Protein AF-A0A0L0DPJ6-F1 (afdb_monomer_lite)

Structure (mmCIF, N/CA/C/O backbone):
data_AF-A0A0L0DPJ6-F1
#
_entry.id   AF-A0A0L0DPJ6-F1
#
loop_
_atom_site.group_PDB
_atom_site.id
_atom_site.type_symbol
_atom_site.label_atom_id
_atom_site.label_alt_id
_atom_site.label_comp_id
_atom_site.label_asym_id
_atom_site.label_entity_id
_atom_site.label_seq_id
_atom_site.pdbx_PDB_ins_code
_atom_site.Cartn_x
_atom_site.Cartn_y
_atom_site.Cartn_z
_atom_site.occupancy
_atom_site.B_iso_or_equiv
_atom_site.auth_seq_id
_atom_site.auth_comp_id
_atom_site.auth_asym_id
_atom_site.auth_atom_id
_atom_site.pdbx_PDB_model_num
ATOM 1 N N . MET A 1 1 ? 13.149 16.314 -30.090 1.00 48.56 1 MET A N 1
ATOM 2 C CA . MET A 1 1 ? 14.106 15.233 -30.399 1.00 48.56 1 MET A CA 1
ATOM 3 C C . MET A 1 1 ? 14.068 15.071 -31.892 1.00 48.56 1 MET A C 1
ATOM 5 O O . MET A 1 1 ? 13.061 14.638 -32.433 1.00 48.56 1 MET A O 1
ATOM 9 N N . ASP A 1 2 ? 15.088 15.618 -32.524 1.00 51.62 2 ASP A N 1
ATOM 10 C CA . ASP A 1 2 ? 14.928 16.369 -33.759 1.00 51.62 2 ASP A CA 1
ATOM 11 C C . ASP A 1 2 ? 14.832 15.440 -34.964 1.00 51.62 2 ASP A C 1
ATOM 13 O O . ASP A 1 2 ? 15.748 14.657 -35.227 1.00 51.62 2 ASP A O 1
ATOM 17 N N . GLU A 1 3 ? 13.732 15.536 -35.715 1.00 65.88 3 GLU A N 1
ATOM 18 C CA . GLU A 1 3 ? 13.602 14.871 -37.016 1.00 65.88 3 GLU A CA 1
ATOM 19 C C . GLU A 1 3 ? 14.792 15.187 -37.921 1.00 65.88 3 GLU A C 1
ATOM 21 O O . GLU A 1 3 ? 15.209 14.326 -38.688 1.00 65.88 3 GLU A O 1
ATOM 26 N N . ASP A 1 4 ? 15.380 16.375 -37.777 1.00 64.56 4 ASP A N 1
ATOM 27 C CA . ASP A 1 4 ? 16.572 16.812 -38.499 1.00 64.56 4 ASP A CA 1
ATOM 28 C C . ASP A 1 4 ? 17.824 16.016 -38.107 1.00 64.56 4 ASP A C 1
ATOM 30 O O . ASP A 1 4 ? 18.663 15.722 -38.954 1.00 64.56 4 ASP A O 1
ATOM 34 N N . VAL A 1 5 ? 17.945 15.583 -36.848 1.00 68.06 5 VAL A N 1
ATOM 35 C CA . VAL A 1 5 ? 19.048 14.717 -36.391 1.00 68.06 5 VAL A CA 1
ATOM 36 C C . VAL A 1 5 ? 18.864 13.292 -36.909 1.00 68.06 5 VAL A C 1
ATOM 38 O O . VAL A 1 5 ? 19.844 12.621 -37.243 1.00 68.06 5 VAL A O 1
ATOM 41 N N . VAL A 1 6 ? 17.617 12.824 -37.005 1.00 64.69 6 VAL A N 1
ATOM 42 C CA . VAL A 1 6 ? 17.293 11.523 -37.606 1.00 64.69 6 VAL A CA 1
ATOM 43 C C . VAL A 1 6 ? 17.520 11.560 -39.121 1.00 64.69 6 VAL A C 1
ATOM 45 O O . VAL A 1 6 ? 18.176 10.661 -39.645 1.00 64.69 6 VAL A O 1
ATOM 48 N N . ARG A 1 7 ? 17.089 12.627 -39.809 1.00 61.12 7 ARG A N 1
ATOM 49 C CA . ARG A 1 7 ? 17.344 12.871 -41.240 1.00 61.12 7 ARG A CA 1
ATOM 50 C C . ARG A 1 7 ? 18.834 12.964 -41.539 1.00 61.12 7 ARG A C 1
ATOM 52 O O . ARG A 1 7 ? 19.315 12.215 -42.376 1.00 61.12 7 ARG A O 1
ATOM 59 N N . ALA A 1 8 ? 19.592 13.754 -40.783 1.00 59.69 8 ALA A N 1
ATOM 60 C CA . ALA A 1 8 ? 21.040 13.875 -40.963 1.00 59.69 8 ALA A CA 1
ATOM 61 C C . ALA A 1 8 ? 21.794 12.550 -40.720 1.00 59.69 8 ALA A C 1
ATOM 63 O O . ALA A 1 8 ? 22.837 12.300 -41.327 1.00 59.69 8 ALA A O 1
ATOM 64 N N . ARG A 1 9 ? 21.282 11.673 -39.841 1.00 62.41 9 ARG A N 1
ATOM 65 C CA . ARG A 1 9 ? 21.825 10.315 -39.650 1.00 62.41 9 ARG A CA 1
ATOM 66 C C . ARG A 1 9 ? 21.468 9.371 -40.796 1.00 62.41 9 ARG A C 1
ATOM 68 O O . ARG A 1 9 ? 22.298 8.535 -41.141 1.00 62.41 9 ARG A O 1
ATOM 75 N N . LEU A 1 10 ? 20.279 9.511 -41.376 1.00 58.28 10 LEU A N 1
ATOM 76 C CA . LEU A 1 10 ? 19.831 8.738 -42.535 1.00 58.28 10 LEU A CA 1
ATOM 77 C C . LEU A 1 10 ? 20.594 9.152 -43.809 1.00 58.28 10 LEU A C 1
ATOM 79 O O . LEU A 1 10 ? 21.094 8.301 -44.539 1.00 58.28 10 LEU A O 1
ATOM 83 N N . GLU A 1 11 ? 20.799 10.455 -44.005 1.00 54.22 11 GLU A N 1
ATOM 84 C CA . GLU A 1 11 ? 21.556 11.049 -45.119 1.00 54.22 11 GLU A CA 1
ATOM 85 C C . GLU A 1 11 ? 23.055 10.701 -45.094 1.00 54.22 11 GLU A C 1
ATOM 87 O O . GLU A 1 11 ? 23.726 10.732 -46.128 1.00 54.22 11 GLU A O 1
ATOM 92 N N . LEU A 1 12 ? 23.603 10.305 -43.938 1.00 54.78 12 LEU A N 1
ATOM 93 C CA . LEU A 1 12 ? 24.969 9.779 -43.854 1.00 54.78 12 LEU A CA 1
ATOM 94 C C . LEU A 1 12 ? 25.147 8.469 -44.647 1.00 54.78 12 LEU A C 1
ATOM 96 O O . LEU A 1 12 ? 26.272 8.161 -45.038 1.00 54.78 12 LEU A O 1
ATOM 100 N N . GLY A 1 13 ? 24.065 7.715 -44.880 1.00 54.16 13 GLY A N 1
ATOM 101 C CA . GLY A 1 13 ? 24.070 6.462 -45.639 1.00 54.16 13 GLY A CA 1
ATOM 102 C C . GLY A 1 13 ? 24.007 6.631 -47.162 1.00 54.16 13 GLY A C 1
ATOM 103 O O . GLY A 1 13 ? 24.385 5.712 -47.882 1.00 54.16 13 GLY A O 1
ATOM 104 N N . GLU A 1 14 ? 23.591 7.799 -47.661 1.00 55.22 14 GLU A N 1
ATOM 105 C CA . GLU A 1 14 ? 23.283 8.037 -49.083 1.00 55.22 14 GLU A CA 1
ATOM 106 C C . GLU A 1 14 ? 24.168 9.109 -49.733 1.00 55.22 14 GLU A C 1
ATOM 108 O O . GLU A 1 14 ? 23.773 9.779 -50.691 1.00 55.22 14 GLU A O 1
ATOM 113 N N . LYS A 1 15 ? 25.405 9.311 -49.267 1.00 63.25 15 LYS A N 1
ATOM 114 C CA . LYS A 1 15 ? 26.303 10.178 -50.040 1.00 63.25 15 LYS A CA 1
ATOM 115 C C . LYS A 1 15 ? 26.531 9.557 -51.429 1.00 63.25 15 LYS A C 1
ATOM 117 O O . LYS A 1 15 ? 26.823 8.363 -51.515 1.00 63.25 15 LYS A O 1
ATOM 122 N N . PRO A 1 16 ? 26.534 10.350 -52.519 1.00 64.06 16 PRO A N 1
ATOM 123 C CA . PRO A 1 16 ? 26.812 9.885 -53.884 1.00 64.06 16 PRO A CA 1
ATOM 124 C C . PRO A 1 16 ? 28.291 9.493 -54.099 1.00 64.06 16 PRO A C 1
ATOM 126 O O . PRO A 1 16 ? 28.842 9.661 -55.186 1.00 64.06 16 PRO A O 1
ATOM 129 N N . GLN A 1 17 ? 28.971 8.987 -53.066 1.00 71.62 17 GLN A N 1
ATOM 130 C CA . GLN A 1 17 ? 30.369 8.568 -53.097 1.00 71.62 17 GLN A CA 1
ATOM 131 C C . GLN A 1 17 ? 30.577 7.412 -54.069 1.00 71.62 17 GLN A C 1
ATOM 133 O O . GLN A 1 17 ? 31.474 7.495 -54.901 1.00 71.62 17 GLN A O 1
ATOM 138 N N . LEU A 1 18 ? 29.704 6.399 -54.052 1.00 79.38 18 LEU A N 1
ATOM 139 C CA . LEU A 1 18 ? 29.789 5.277 -54.990 1.00 79.38 18 LEU A CA 1
ATOM 140 C C . LEU A 1 18 ? 29.619 5.751 -56.439 1.00 79.38 18 LEU A C 1
ATOM 142 O O . LEU A 1 18 ? 30.422 5.417 -57.307 1.00 79.38 18 LEU A O 1
ATOM 146 N N . THR A 1 19 ? 28.634 6.614 -56.691 1.00 83.75 19 THR A N 1
ATOM 147 C CA . THR A 1 19 ? 28.406 7.218 -58.009 1.00 83.75 19 THR A CA 1
ATOM 148 C C . THR A 1 19 ? 29.619 8.028 -58.476 1.00 83.75 19 THR A C 1
ATOM 150 O O . THR A 1 19 ? 29.982 7.983 -59.651 1.00 83.75 19 THR A O 1
ATOM 153 N N . ASN A 1 20 ? 30.286 8.744 -57.569 1.00 83.50 20 ASN A N 1
ATOM 154 C CA . ASN A 1 20 ? 31.479 9.531 -57.882 1.00 83.50 20 ASN A CA 1
ATOM 155 C C . ASN A 1 20 ? 32.736 8.672 -58.087 1.00 83.50 20 ASN A C 1
ATOM 157 O O . ASN A 1 20 ? 33.575 9.039 -58.908 1.00 83.50 20 ASN A O 1
ATOM 161 N N . ILE A 1 21 ? 32.865 7.544 -57.383 1.00 87.31 21 ILE A N 1
ATOM 162 C CA . ILE A 1 21 ? 33.922 6.541 -57.595 1.00 87.31 21 ILE A CA 1
ATOM 163 C C . ILE A 1 21 ? 33.752 5.909 -58.977 1.00 87.31 21 ILE A C 1
ATOM 165 O O . ILE A 1 21 ? 34.698 5.866 -59.757 1.00 87.31 21 ILE A O 1
ATOM 169 N N . VAL A 1 22 ? 32.528 5.502 -59.328 1.00 88.12 22 VAL A N 1
ATOM 170 C CA . VAL A 1 22 ? 32.214 4.919 -60.641 1.00 88.12 22 VAL A CA 1
ATOM 171 C C . VAL A 1 22 ? 32.492 5.918 -61.769 1.00 88.12 22 VAL A C 1
ATOM 173 O O . VAL A 1 22 ? 33.148 5.575 -62.750 1.00 88.12 22 VAL A O 1
ATOM 176 N N . LYS A 1 23 ? 32.075 7.184 -61.623 1.00 88.44 23 LYS A N 1
ATOM 177 C CA . LYS A 1 23 ? 32.393 8.248 -62.594 1.00 88.44 23 LYS A CA 1
ATOM 178 C C . LYS A 1 23 ? 33.903 8.453 -62.759 1.00 88.44 23 LYS A C 1
ATOM 180 O O . LYS A 1 23 ? 34.369 8.607 -63.884 1.00 88.44 23 LYS A O 1
ATOM 185 N N . ARG A 1 24 ? 34.669 8.431 -61.663 1.00 87.25 24 ARG A N 1
ATOM 186 C CA . ARG A 1 24 ? 36.133 8.584 -61.696 1.00 87.25 24 ARG A CA 1
ATOM 187 C C . ARG A 1 24 ? 36.848 7.370 -62.274 1.00 87.25 24 ARG A C 1
ATOM 189 O O . ARG A 1 24 ? 37.814 7.547 -63.006 1.00 87.25 24 ARG A O 1
ATOM 196 N N . TYR A 1 25 ? 36.323 6.167 -62.059 1.00 90.19 25 TYR A N 1
ATOM 197 C CA . TYR A 1 25 ? 36.794 4.959 -62.733 1.00 90.19 25 TYR A CA 1
ATOM 198 C C . TYR A 1 25 ? 36.629 5.056 -64.255 1.00 90.19 25 TYR A C 1
ATOM 200 O O . TYR A 1 25 ? 37.574 4.797 -64.997 1.00 90.19 25 TYR A O 1
ATOM 208 N N . PHE A 1 26 ? 35.462 5.498 -64.737 1.00 89.44 26 PHE A N 1
ATOM 209 C CA . PHE A 1 26 ? 35.254 5.710 -66.173 1.00 89.44 26 PHE A CA 1
ATOM 210 C C . PHE A 1 26 ? 36.141 6.821 -66.747 1.00 89.44 26 PHE A C 1
ATOM 212 O O . PHE A 1 26 ? 36.574 6.721 -67.893 1.00 89.44 26 PHE A O 1
ATOM 219 N N . LEU A 1 27 ? 36.436 7.858 -65.960 1.00 88.38 27 LEU A N 1
ATOM 220 C CA . LEU A 1 27 ? 37.347 8.932 -66.350 1.00 88.38 27 LEU A CA 1
ATOM 221 C C . LEU A 1 27 ? 38.800 8.434 -66.470 1.00 88.38 27 LEU A C 1
ATOM 223 O O . LEU A 1 27 ? 39.444 8.721 -67.474 1.00 88.38 27 LEU A O 1
ATOM 227 N N . LEU A 1 28 ? 39.267 7.606 -65.529 1.00 88.69 28 LEU A N 1
ATOM 228 C CA . LEU A 1 28 ? 40.562 6.919 -65.609 1.00 88.69 28 LEU A CA 1
ATOM 229 C C . LEU A 1 28 ? 40.633 5.964 -66.814 1.00 88.69 28 LEU A C 1
ATOM 231 O O . LEU A 1 28 ? 41.615 5.928 -67.548 1.00 88.69 28 LEU A O 1
ATOM 235 N N . ALA A 1 29 ? 39.564 5.204 -67.068 1.00 87.94 29 ALA A N 1
ATOM 236 C CA . ALA A 1 29 ? 39.489 4.321 -68.231 1.00 87.94 29 ALA A CA 1
ATOM 237 C C . ALA A 1 29 ? 39.501 5.093 -69.564 1.00 87.94 29 ALA A C 1
ATOM 239 O O . ALA A 1 29 ? 39.886 4.534 -70.592 1.00 87.94 29 ALA A O 1
ATOM 240 N N . LYS A 1 30 ? 39.062 6.359 -69.559 1.00 87.88 30 LYS A N 1
ATOM 241 C CA . LYS A 1 30 ? 39.102 7.256 -70.716 1.00 87.88 30 LYS A CA 1
ATOM 242 C C . LYS A 1 30 ? 40.487 7.881 -70.902 1.00 87.88 30 LYS A C 1
ATOM 244 O O . LYS A 1 30 ? 40.946 7.910 -72.039 1.00 87.88 30 LYS A O 1
ATOM 249 N N . SER A 1 31 ? 41.155 8.324 -69.833 1.00 82.69 31 SER A N 1
ATOM 250 C CA . SER A 1 31 ? 42.523 8.866 -69.908 1.00 82.69 31 SER A CA 1
ATOM 251 C C . SER A 1 31 ? 43.541 7.809 -70.351 1.00 82.69 31 SER A C 1
ATOM 253 O O . SER A 1 31 ? 44.434 8.118 -71.130 1.00 82.69 31 SER A O 1
ATOM 255 N N . LEU A 1 32 ? 43.343 6.534 -69.986 1.00 84.19 32 LEU A N 1
ATOM 256 C CA . LEU A 1 32 ? 44.162 5.416 -70.484 1.00 84.19 32 LEU A CA 1
ATOM 257 C C . LEU A 1 32 ? 44.004 5.123 -71.986 1.00 84.19 32 LEU A C 1
ATOM 259 O O . LEU A 1 32 ? 44.869 4.485 -72.578 1.00 84.19 32 LEU A O 1
ATOM 263 N N . LYS A 1 33 ?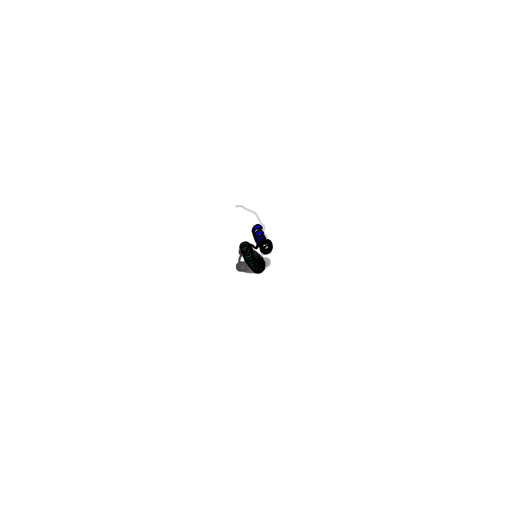 42.869 5.505 -72.582 1.00 85.25 33 LYS A N 1
ATOM 264 C CA . LYS A 1 33 ? 42.535 5.241 -73.993 1.00 85.25 33 LYS A CA 1
ATOM 265 C C . LYS A 1 33 ? 42.797 6.445 -74.903 1.00 85.25 33 LYS A C 1
ATOM 267 O O . LYS A 1 33 ? 42.492 6.368 -76.090 1.00 85.25 33 LYS A O 1
ATOM 272 N N . ALA A 1 34 ? 43.281 7.560 -74.359 1.00 82.62 34 ALA A N 1
ATOM 273 C CA . ALA A 1 34 ? 43.596 8.757 -75.127 1.00 82.62 34 ALA A CA 1
ATOM 274 C C . ALA A 1 34 ? 44.951 8.605 -75.843 1.00 82.62 34 ALA A C 1
ATOM 276 O O . ALA A 1 34 ? 45.911 8.128 -75.248 1.00 82.62 34 ALA A O 1
ATOM 277 N N . GLU A 1 35 ? 45.040 9.030 -77.106 1.00 74.25 35 GLU A N 1
ATOM 278 C CA . GLU A 1 35 ? 46.302 9.141 -77.849 1.00 74.25 35 GLU A CA 1
ATOM 279 C C . GLU A 1 35 ? 46.587 10.627 -78.160 1.00 74.25 35 GLU A C 1
ATOM 281 O O . GLU A 1 35 ? 45.744 11.267 -78.796 1.00 74.25 35 GLU A O 1
ATOM 286 N N . PRO A 1 36 ? 47.744 11.196 -77.757 1.00 70.81 36 PRO A N 1
ATOM 287 C CA . PRO A 1 36 ? 48.789 10.597 -76.923 1.00 70.81 36 PRO A CA 1
ATOM 288 C C . PRO A 1 36 ? 48.361 10.476 -75.452 1.00 70.81 36 PRO A C 1
ATOM 290 O O . PRO A 1 36 ? 47.602 11.297 -74.942 1.00 70.81 36 PRO A O 1
ATOM 293 N N . VAL A 1 37 ? 48.878 9.453 -74.770 1.00 78.44 37 VAL A N 1
ATOM 294 C CA . VAL A 1 37 ? 48.615 9.223 -73.345 1.00 78.44 37 VAL A CA 1
ATOM 295 C C . VAL A 1 37 ? 49.369 10.267 -72.522 1.00 78.44 37 VAL A C 1
ATOM 297 O O . VAL A 1 37 ? 50.601 10.291 -72.534 1.00 78.44 37 VAL A O 1
ATOM 300 N N . ASP A 1 38 ? 48.640 11.104 -71.786 1.00 84.50 38 ASP A N 1
ATOM 301 C CA . ASP A 1 38 ? 49.218 11.992 -70.776 1.00 84.50 38 ASP A CA 1
ATOM 302 C C . ASP A 1 38 ? 49.426 11.213 -69.466 1.00 84.50 38 ASP A C 1
ATOM 304 O O . ASP A 1 38 ? 48.477 10.897 -68.740 1.00 84.50 38 ASP A O 1
ATOM 308 N N . ALA A 1 39 ? 50.682 10.861 -69.182 1.00 82.88 39 ALA A N 1
ATOM 309 C CA . ALA A 1 39 ? 51.054 10.092 -67.998 1.00 82.88 39 ALA A CA 1
ATOM 310 C C . ALA A 1 39 ? 50.692 10.818 -66.688 1.00 82.88 39 ALA A C 1
ATOM 312 O O . ALA A 1 39 ? 50.244 10.171 -65.737 1.00 82.88 39 ALA A O 1
ATOM 313 N N . ASP A 1 40 ? 50.797 12.150 -66.661 1.00 84.69 40 ASP A N 1
ATOM 314 C CA . ASP A 1 40 ? 50.500 12.955 -65.474 1.00 84.69 40 ASP A CA 1
ATOM 315 C C . ASP A 1 40 ? 48.989 12.982 -65.190 1.00 84.69 40 ASP A C 1
ATOM 317 O O . ASP A 1 40 ? 48.556 12.964 -64.034 1.00 84.69 40 ASP A O 1
ATOM 321 N N . GLU A 1 41 ? 48.152 13.006 -66.234 1.00 84.06 41 GLU A N 1
ATOM 322 C CA . GLU A 1 41 ? 46.692 12.952 -66.093 1.00 84.06 41 GLU A CA 1
ATOM 323 C C . GLU A 1 41 ? 46.222 11.569 -65.611 1.00 84.06 41 GLU A C 1
ATOM 325 O O . GLU A 1 41 ? 45.346 11.464 -64.741 1.00 84.06 41 GLU A O 1
ATOM 330 N N . VAL A 1 42 ? 46.837 10.496 -66.112 1.00 86.38 42 VAL A N 1
ATOM 331 C CA . VAL A 1 42 ? 46.564 9.124 -65.658 1.00 86.38 42 VAL A CA 1
ATOM 332 C C . VAL A 1 42 ? 46.937 8.950 -64.181 1.00 86.38 42 VAL A C 1
ATOM 334 O O . VAL A 1 42 ? 46.125 8.442 -63.405 1.00 86.38 42 VAL A O 1
ATOM 337 N N . GLU A 1 43 ? 48.105 9.428 -63.749 1.00 89.44 43 GLU A N 1
ATOM 338 C CA . GLU A 1 43 ? 48.535 9.321 -62.349 1.00 89.44 43 GLU A CA 1
ATOM 339 C C . GLU A 1 43 ? 47.640 10.135 -61.400 1.00 89.44 43 GLU A C 1
ATOM 341 O O . GLU A 1 43 ? 47.236 9.647 -60.337 1.00 89.44 43 GLU A O 1
ATOM 346 N N . ARG A 1 44 ? 47.245 11.353 -61.796 1.00 88.75 44 ARG A N 1
ATOM 347 C CA . ARG A 1 44 ? 46.325 12.198 -61.013 1.00 88.75 44 ARG A CA 1
ATOM 348 C C . ARG A 1 44 ? 44.949 11.557 -60.856 1.00 88.75 44 ARG A C 1
ATOM 350 O O . ARG A 1 44 ? 44.383 11.570 -59.762 1.00 88.75 44 ARG A O 1
ATOM 357 N N . THR A 1 45 ? 44.406 10.995 -61.934 1.00 86.19 45 THR A N 1
ATOM 358 C CA . THR A 1 45 ? 43.075 10.368 -61.929 1.00 86.19 45 THR A CA 1
ATOM 359 C C . THR A 1 45 ? 43.069 9.036 -61.175 1.00 86.19 45 THR A C 1
ATOM 361 O O . THR A 1 45 ? 42.117 8.766 -60.439 1.00 86.19 45 THR A O 1
ATOM 364 N N . ALA A 1 46 ? 44.153 8.257 -61.251 1.00 88.81 46 ALA A N 1
ATOM 365 C CA . ALA A 1 46 ? 44.346 7.045 -60.455 1.00 88.81 46 ALA A CA 1
ATOM 366 C C . ALA A 1 46 ? 44.492 7.353 -58.955 1.00 88.81 46 ALA A C 1
ATOM 368 O O . ALA A 1 46 ? 43.812 6.743 -58.129 1.00 88.81 46 ALA A O 1
ATOM 369 N N . SER A 1 47 ? 45.308 8.349 -58.599 1.00 90.56 47 SER A N 1
ATOM 370 C CA . SER A 1 47 ? 45.502 8.777 -57.206 1.00 90.56 47 SER A CA 1
ATOM 371 C C . SER A 1 47 ? 44.212 9.320 -56.586 1.00 90.56 47 SER A C 1
ATOM 373 O O . SER A 1 47 ? 43.897 9.033 -55.430 1.00 90.56 47 SER A O 1
ATOM 375 N N . ALA A 1 48 ? 43.421 10.070 -57.361 1.00 88.88 48 ALA A N 1
ATOM 376 C CA . ALA A 1 48 ? 42.112 10.546 -56.927 1.00 88.88 48 ALA A CA 1
ATOM 377 C C . ALA A 1 48 ? 41.135 9.384 -56.678 1.00 88.88 48 ALA A C 1
ATOM 379 O O . ALA A 1 48 ? 40.481 9.362 -55.637 1.00 88.88 48 ALA A O 1
ATOM 380 N N . LEU A 1 49 ? 41.079 8.400 -57.586 1.00 90.25 49 LEU A N 1
ATOM 381 C CA . LEU A 1 49 ? 40.228 7.217 -57.441 1.00 90.25 49 LEU A CA 1
ATOM 382 C C . LEU A 1 49 ? 40.589 6.394 -56.194 1.00 90.25 49 LEU A C 1
ATOM 384 O O . LEU A 1 49 ? 39.693 5.986 -55.456 1.00 90.25 49 LEU A O 1
ATOM 388 N N . LEU A 1 50 ? 41.884 6.175 -55.941 1.00 92.19 50 LEU A N 1
ATOM 389 C CA . LEU A 1 50 ? 42.361 5.478 -54.741 1.00 92.19 50 LEU A CA 1
ATOM 390 C C . LEU A 1 50 ? 41.938 6.208 -53.465 1.00 92.19 50 LEU A C 1
ATOM 392 O O . LEU A 1 50 ? 41.373 5.591 -52.563 1.00 92.19 50 LEU A O 1
ATOM 396 N N . ARG A 1 51 ? 42.113 7.532 -53.424 1.00 90.56 51 ARG A N 1
ATOM 397 C CA . ARG A 1 51 ? 41.685 8.353 -52.288 1.00 90.56 51 ARG A CA 1
ATOM 398 C C . ARG A 1 51 ? 40.182 8.241 -52.031 1.00 90.56 51 ARG A C 1
ATOM 400 O O . ARG A 1 51 ? 39.766 8.137 -50.880 1.00 90.56 51 ARG A O 1
ATOM 407 N N . ASP A 1 52 ? 39.354 8.250 -53.074 1.00 88.25 52 ASP A N 1
ATOM 408 C CA . ASP A 1 52 ? 37.907 8.101 -52.892 1.00 88.25 52 ASP A CA 1
ATOM 409 C C . ASP A 1 52 ? 37.535 6.706 -52.368 1.00 88.25 52 ASP A C 1
ATOM 411 O O . ASP A 1 52 ? 36.685 6.598 -51.483 1.00 88.25 52 ASP A O 1
ATOM 415 N N . LEU A 1 53 ? 38.192 5.649 -52.859 1.00 89.25 53 LEU A N 1
ATOM 416 C CA . LEU A 1 53 ? 37.997 4.279 -52.368 1.00 89.25 53 LEU A CA 1
ATOM 417 C C . LEU A 1 53 ? 38.392 4.133 -50.893 1.00 89.25 53 LEU A C 1
ATOM 419 O O . LEU A 1 53 ? 37.651 3.517 -50.126 1.00 89.25 53 LEU A O 1
ATOM 423 N N . GLU A 1 54 ? 39.507 4.733 -50.475 1.00 90.62 54 GLU A N 1
ATOM 424 C CA . GLU A 1 54 ? 39.934 4.759 -49.071 1.00 90.62 54 GLU A CA 1
ATOM 425 C C . GLU A 1 54 ? 38.921 5.490 -48.181 1.00 90.62 54 GLU A C 1
ATOM 427 O O . GLU A 1 54 ? 38.534 4.978 -47.127 1.00 90.62 54 GLU A O 1
ATOM 432 N N . THR A 1 55 ? 38.427 6.657 -48.617 1.00 87.75 55 THR A N 1
ATOM 433 C CA . THR A 1 55 ? 37.404 7.396 -47.858 1.00 87.75 55 THR A CA 1
ATOM 434 C C . THR A 1 55 ? 36.096 6.618 -47.740 1.00 87.75 55 THR A C 1
ATOM 436 O O . THR A 1 55 ? 35.500 6.584 -46.665 1.00 87.75 55 THR A O 1
ATOM 439 N N . TYR A 1 56 ? 35.685 5.922 -48.802 1.00 88.12 56 TYR A N 1
ATOM 440 C CA . TYR A 1 56 ? 34.487 5.089 -48.791 1.00 88.12 56 TYR A CA 1
ATOM 441 C C . TYR A 1 56 ? 34.637 3.864 -47.880 1.00 88.12 56 TYR A C 1
ATOM 443 O O . TYR A 1 56 ? 33.713 3.519 -47.142 1.00 88.12 56 TYR A O 1
ATOM 451 N N . ALA A 1 57 ? 35.809 3.221 -47.875 1.00 89.31 57 ALA A N 1
ATOM 452 C CA . ALA A 1 57 ? 36.098 2.119 -46.961 1.00 89.31 57 ALA A CA 1
ATOM 453 C C . ALA A 1 57 ? 36.034 2.568 -45.489 1.00 89.31 57 ALA A C 1
ATOM 455 O O . ALA A 1 57 ? 35.468 1.860 -44.649 1.00 89.31 57 ALA A O 1
ATOM 456 N N . LEU A 1 58 ? 36.552 3.763 -45.181 1.00 89.25 58 LEU A N 1
ATOM 457 C CA . LEU A 1 58 ? 36.465 4.364 -43.849 1.00 89.25 58 LEU A CA 1
ATOM 458 C C . LEU A 1 58 ? 35.012 4.663 -43.457 1.00 89.25 58 LEU A C 1
ATOM 460 O O . LEU A 1 58 ? 34.590 4.298 -42.356 1.00 89.25 58 LEU A O 1
ATOM 464 N N . ASP A 1 59 ? 34.235 5.274 -44.353 1.00 86.19 59 ASP A N 1
ATOM 465 C CA . ASP A 1 59 ? 32.825 5.595 -44.111 1.00 86.19 59 ASP A CA 1
ATOM 466 C C . ASP A 1 59 ? 31.983 4.324 -43.888 1.00 86.19 59 ASP A C 1
ATOM 468 O O . ASP A 1 59 ? 31.168 4.270 -42.961 1.00 86.19 59 ASP A O 1
ATOM 472 N N . MET A 1 60 ? 32.249 3.247 -44.635 1.00 86.94 60 MET A N 1
ATOM 473 C CA . MET A 1 60 ? 31.630 1.935 -44.406 1.00 86.94 60 MET A CA 1
ATOM 474 C C . MET A 1 60 ? 32.014 1.324 -43.054 1.00 86.94 60 MET A C 1
ATOM 476 O O . MET A 1 60 ? 31.154 0.791 -42.344 1.00 86.94 60 MET A O 1
ATOM 480 N N . GLY A 1 61 ? 33.286 1.427 -42.657 1.00 90.81 61 GLY A N 1
ATOM 481 C CA . GLY A 1 61 ? 33.745 1.000 -41.334 1.00 90.81 61 GLY A CA 1
ATOM 482 C C . GLY A 1 61 ? 33.039 1.758 -40.207 1.00 90.81 61 GLY A C 1
ATOM 483 O O . GLY A 1 61 ? 32.563 1.152 -39.242 1.00 90.81 61 GLY A O 1
ATOM 484 N N . ARG A 1 62 ? 32.890 3.078 -40.364 1.00 90.19 62 ARG A N 1
ATOM 485 C CA . ARG A 1 62 ? 32.158 3.939 -39.428 1.00 90.19 62 ARG A CA 1
ATOM 486 C C . ARG A 1 62 ? 30.682 3.555 -39.339 1.00 90.19 62 ARG A C 1
ATOM 488 O O . ARG A 1 62 ? 30.168 3.436 -38.228 1.00 90.19 62 ARG A O 1
ATOM 495 N N . SER A 1 63 ? 30.016 3.338 -40.473 1.00 87.00 63 SER A N 1
ATOM 496 C CA . SER A 1 63 ? 28.608 2.922 -40.513 1.00 87.00 63 SER A CA 1
ATOM 497 C C . SER A 1 63 ? 28.395 1.595 -39.779 1.00 87.00 63 SER A C 1
ATOM 499 O O . SER A 1 63 ? 27.546 1.502 -38.892 1.00 87.00 63 SER A O 1
ATOM 501 N N . ARG A 1 64 ? 29.243 0.590 -40.037 1.00 90.44 64 ARG A N 1
ATOM 502 C CA . ARG A 1 64 ? 29.181 -0.704 -39.338 1.00 90.44 64 ARG A CA 1
ATOM 503 C C . ARG A 1 64 ? 29.349 -0.555 -37.824 1.00 90.44 64 ARG A C 1
ATOM 505 O O . ARG A 1 64 ? 28.594 -1.159 -37.064 1.00 90.44 64 ARG A O 1
ATOM 512 N N . ALA A 1 65 ? 30.308 0.258 -37.379 1.00 90.94 65 ALA A N 1
ATOM 513 C CA . ALA A 1 65 ? 30.519 0.517 -35.956 1.00 90.94 65 ALA A CA 1
ATOM 514 C C . ALA A 1 65 ? 29.318 1.233 -35.312 1.00 90.94 65 ALA A C 1
ATOM 516 O O . ALA A 1 65 ? 28.920 0.888 -34.199 1.00 90.94 65 ALA A O 1
ATOM 517 N N . LEU A 1 66 ? 28.712 2.199 -36.010 1.00 90.94 66 LEU A N 1
ATOM 518 C CA . LEU A 1 66 ? 27.498 2.879 -35.553 1.00 90.94 66 LEU A CA 1
ATOM 519 C C . LEU A 1 66 ? 26.317 1.912 -35.438 1.00 90.94 66 LEU A C 1
ATOM 521 O O . LEU A 1 66 ? 25.645 1.920 -34.410 1.00 90.94 66 LEU A O 1
ATOM 525 N N . HIS A 1 67 ? 26.109 1.044 -36.430 1.00 90.00 67 HIS A N 1
ATOM 526 C CA . HIS A 1 67 ? 25.070 0.014 -36.378 1.00 90.00 67 HIS A CA 1
ATOM 527 C C . HIS A 1 67 ? 25.266 -0.950 -35.203 1.00 90.00 67 HIS A C 1
ATOM 529 O O . HIS A 1 67 ? 24.317 -1.202 -34.463 1.00 90.00 67 HIS A O 1
ATOM 535 N N . GLY A 1 68 ? 26.491 -1.435 -34.976 1.00 94.12 68 GLY A N 1
ATOM 536 C CA . GLY A 1 68 ? 26.788 -2.310 -33.837 1.00 94.12 68 GLY A CA 1
ATOM 537 C C . GLY A 1 68 ? 26.506 -1.640 -32.488 1.00 94.12 68 GLY A C 1
ATOM 538 O O . GLY A 1 68 ? 25.904 -2.245 -31.602 1.00 94.12 68 GLY A O 1
ATOM 539 N N . ARG A 1 69 ? 26.868 -0.359 -32.343 1.00 92.81 69 ARG A N 1
ATOM 540 C CA . ARG A 1 69 ? 26.567 0.417 -31.128 1.00 92.81 69 ARG A CA 1
ATOM 541 C C . ARG A 1 69 ? 25.072 0.671 -30.954 1.00 92.81 69 ARG A C 1
ATOM 543 O O . ARG A 1 69 ? 24.591 0.583 -29.831 1.00 92.81 69 ARG A O 1
ATOM 550 N N . ALA A 1 70 ? 24.347 0.962 -32.034 1.00 91.12 70 ALA A N 1
ATOM 551 C CA . ALA A 1 70 ? 22.903 1.174 -31.989 1.00 91.12 70 ALA A CA 1
ATOM 552 C C . ALA A 1 70 ? 22.156 -0.094 -31.547 1.00 91.12 70 ALA A C 1
ATOM 554 O O . ALA A 1 70 ? 21.264 -0.003 -30.710 1.00 91.12 70 ALA A O 1
ATOM 555 N N . ALA A 1 71 ? 22.563 -1.270 -32.038 1.00 94.44 71 ALA A N 1
ATOM 556 C CA . ALA A 1 71 ? 21.995 -2.549 -31.612 1.00 94.44 71 ALA A CA 1
ATOM 557 C C . ALA A 1 71 ? 22.230 -2.814 -30.113 1.00 94.44 71 ALA A C 1
ATOM 559 O O . ALA A 1 71 ? 21.287 -3.117 -29.387 1.00 94.44 71 ALA A O 1
ATOM 560 N N . ALA A 1 72 ? 23.459 -2.611 -29.626 1.00 95.38 72 ALA A N 1
ATOM 561 C CA . ALA A 1 72 ? 23.773 -2.761 -28.203 1.00 95.38 72 ALA A CA 1
ATOM 562 C C . ALA A 1 72 ? 23.005 -1.757 -27.321 1.00 95.38 72 ALA A C 1
ATOM 564 O O . ALA A 1 72 ? 22.553 -2.088 -26.227 1.00 95.38 72 ALA A O 1
ATOM 565 N N . GLN A 1 73 ? 22.839 -0.522 -27.801 1.00 95.06 73 GLN A N 1
ATOM 566 C CA . GLN A 1 73 ? 22.074 0.506 -27.101 1.00 95.06 73 GLN A CA 1
ATOM 567 C C . GLN A 1 73 ? 20.578 0.163 -27.049 1.00 95.06 73 GLN A C 1
ATOM 569 O O . GLN A 1 73 ? 19.948 0.387 -26.019 1.00 95.06 73 GLN A O 1
ATOM 574 N N . HIS A 1 74 ? 20.024 -0.409 -28.122 1.00 95.38 74 HIS A N 1
ATOM 575 C CA . HIS A 1 74 ? 18.642 -0.883 -28.148 1.00 95.38 74 HIS A CA 1
ATOM 576 C C . HIS A 1 74 ? 18.402 -1.968 -27.093 1.00 95.38 74 HIS A C 1
ATOM 578 O O . HIS A 1 74 ? 17.483 -1.841 -26.290 1.00 95.38 74 HIS A O 1
ATOM 584 N N . GLU A 1 75 ? 19.267 -2.984 -27.034 1.00 96.75 75 GLU A N 1
ATOM 585 C CA . GLU A 1 75 ? 19.170 -4.059 -26.038 1.00 96.75 75 GLU A CA 1
ATOM 586 C C . GLU A 1 75 ? 19.238 -3.516 -24.599 1.00 96.75 75 GLU A C 1
ATOM 588 O O . GLU A 1 75 ? 18.503 -3.953 -23.714 1.00 96.75 75 GLU A O 1
ATOM 593 N N . LEU A 1 76 ? 20.098 -2.522 -24.356 1.00 97.00 76 LEU A N 1
ATOM 594 C CA . LEU A 1 76 ? 20.219 -1.895 -23.042 1.00 97.00 76 LEU A CA 1
ATOM 595 C C . LEU A 1 76 ? 18.949 -1.126 -22.650 1.00 97.00 76 LEU A C 1
ATOM 597 O O . LEU A 1 76 ? 18.537 -1.180 -21.490 1.00 97.00 76 LEU A O 1
ATOM 601 N N . TYR A 1 77 ? 18.311 -0.440 -23.601 1.00 97.25 77 TYR A N 1
ATOM 602 C CA . TYR A 1 77 ? 17.042 0.242 -23.354 1.00 97.25 77 TYR A CA 1
ATOM 603 C C . TYR A 1 77 ? 15.876 -0.720 -23.160 1.00 97.25 77 TYR A C 1
ATOM 605 O O . TYR A 1 77 ? 15.046 -0.459 -22.293 1.00 97.25 77 TYR A O 1
ATOM 613 N N . GLU A 1 78 ? 15.825 -1.842 -23.877 1.00 97.31 78 GLU A N 1
ATOM 614 C CA . GLU A 1 78 ? 14.809 -2.868 -23.621 1.00 97.31 78 GLU A CA 1
ATOM 615 C C . GLU A 1 78 ? 14.924 -3.433 -22.205 1.00 97.31 78 GLU A C 1
ATOM 617 O O . GLU A 1 78 ? 13.937 -3.439 -21.472 1.00 97.31 78 GLU A O 1
ATOM 622 N N . LYS A 1 79 ? 16.137 -3.780 -21.757 1.00 97.19 79 LYS A N 1
ATOM 623 C CA . LYS A 1 79 ? 16.364 -4.240 -20.375 1.00 97.19 79 LYS A CA 1
ATOM 624 C C . LYS A 1 79 ? 15.979 -3.187 -19.337 1.00 97.19 79 LYS A C 1
ATOM 626 O O . LYS A 1 79 ? 15.402 -3.514 -18.301 1.00 97.19 79 LYS A O 1
ATOM 631 N N . ALA A 1 80 ? 16.283 -1.916 -19.599 1.00 97.38 80 ALA A N 1
ATOM 632 C CA . ALA A 1 80 ? 15.880 -0.828 -18.713 1.00 97.38 80 ALA A CA 1
ATOM 633 C C . ALA A 1 80 ? 14.350 -0.685 -18.646 1.00 97.38 80 ALA A C 1
ATOM 635 O O . ALA A 1 80 ? 13.802 -0.503 -17.561 1.00 97.38 80 ALA A O 1
ATOM 636 N N . LEU A 1 81 ? 13.655 -0.812 -19.782 1.00 97.81 81 LEU A N 1
ATOM 637 C CA . LEU A 1 81 ? 12.192 -0.776 -19.843 1.00 97.81 81 LEU A CA 1
ATOM 638 C C . LEU A 1 81 ? 11.553 -1.949 -19.096 1.00 97.81 81 LEU A C 1
ATOM 640 O O . LEU A 1 81 ? 10.572 -1.748 -18.384 1.00 97.81 81 LEU A O 1
ATOM 644 N N . GLU A 1 82 ? 12.104 -3.155 -19.215 1.00 97.69 82 GLU A N 1
ATOM 645 C CA . GLU A 1 82 ? 11.656 -4.314 -18.436 1.00 97.69 82 GLU A CA 1
ATOM 646 C C . GLU A 1 82 ? 11.832 -4.086 -16.931 1.00 97.69 82 GLU A C 1
ATOM 648 O O . GLU A 1 82 ? 10.909 -4.343 -16.158 1.00 97.69 82 GLU A O 1
ATOM 653 N N . GLY A 1 83 ? 12.975 -3.527 -16.517 1.00 97.75 83 GLY A N 1
ATOM 654 C CA . GLY A 1 83 ? 13.226 -3.167 -15.121 1.00 97.75 83 GLY A CA 1
ATOM 655 C C . GLY A 1 83 ? 12.236 -2.131 -14.583 1.00 97.75 83 GLY A C 1
ATOM 656 O O . GLY A 1 83 ? 11.726 -2.287 -13.475 1.00 97.75 83 GLY A O 1
ATOM 657 N N . ILE A 1 84 ? 11.911 -1.107 -15.379 1.00 97.69 84 ILE A N 1
ATOM 658 C CA . ILE A 1 84 ? 10.907 -0.097 -15.014 1.00 97.69 84 ILE A CA 1
ATOM 659 C C . ILE A 1 84 ? 9.526 -0.739 -14.869 1.00 97.69 84 ILE A C 1
ATOM 661 O O . ILE A 1 84 ? 8.871 -0.522 -13.856 1.00 97.69 84 ILE A O 1
ATOM 665 N N . ARG A 1 85 ? 9.103 -1.583 -15.818 1.00 97.50 85 ARG A N 1
ATOM 666 C CA . ARG A 1 85 ? 7.805 -2.280 -15.748 1.00 97.50 85 ARG A CA 1
ATOM 667 C C . ARG A 1 85 ? 7.692 -3.180 -14.518 1.00 97.50 85 ARG A C 1
ATOM 669 O O . ARG A 1 85 ? 6.644 -3.222 -13.882 1.00 97.50 85 ARG A O 1
ATOM 676 N N . ALA A 1 86 ? 8.766 -3.886 -14.165 1.00 97.44 86 ALA A N 1
ATOM 677 C CA . ALA A 1 86 ? 8.799 -4.701 -12.954 1.00 97.44 86 ALA A CA 1
ATOM 678 C C . ALA A 1 86 ? 8.672 -3.838 -11.686 1.00 97.44 86 ALA A C 1
ATOM 680 O O . ALA A 1 86 ? 7.936 -4.197 -10.769 1.00 97.44 86 ALA A O 1
ATOM 681 N N . ALA A 1 87 ? 9.346 -2.684 -11.649 1.00 97.75 87 ALA A N 1
ATOM 682 C CA . ALA A 1 87 ? 9.243 -1.742 -10.538 1.00 97.75 87 ALA A CA 1
ATOM 683 C C . ALA A 1 87 ? 7.841 -1.119 -10.431 1.00 97.75 87 ALA A C 1
ATOM 685 O O . ALA A 1 87 ?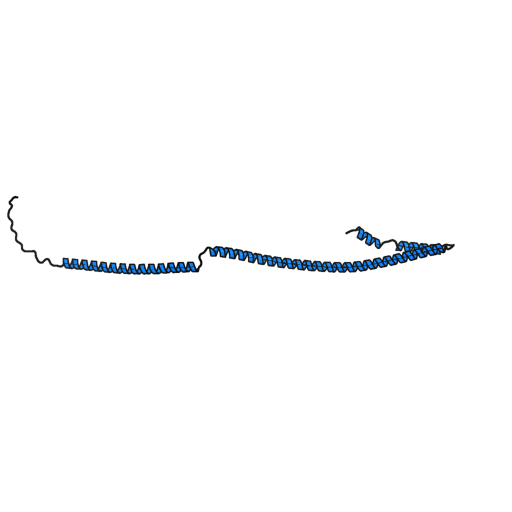 7.315 -1.000 -9.329 1.00 97.75 87 ALA A O 1
ATOM 686 N N . GLU A 1 88 ? 7.212 -0.765 -11.555 1.00 97.81 88 GLU A N 1
ATOM 687 C CA . GLU A 1 88 ? 5.832 -0.265 -11.589 1.00 97.81 88 GLU A CA 1
ATOM 688 C C . GLU A 1 88 ? 4.851 -1.280 -10.998 1.00 97.81 88 GLU A C 1
ATOM 690 O O . GLU A 1 88 ? 3.990 -0.909 -10.200 1.00 97.81 88 GLU A O 1
ATOM 695 N N . LEU A 1 89 ? 5.007 -2.561 -11.344 1.00 97.50 89 LEU A N 1
ATOM 696 C CA . LEU A 1 89 ? 4.151 -3.627 -10.830 1.00 97.50 89 LEU A CA 1
ATOM 697 C C . LEU A 1 89 ? 4.356 -3.842 -9.323 1.00 97.50 89 LEU A C 1
ATOM 699 O O . LEU A 1 89 ? 3.381 -3.915 -8.582 1.00 97.50 89 LEU A O 1
ATOM 703 N N . ALA A 1 90 ? 5.607 -3.835 -8.854 1.00 97.69 90 ALA A N 1
ATOM 704 C CA . ALA A 1 90 ? 5.914 -3.923 -7.426 1.00 97.69 90 ALA A CA 1
ATOM 705 C C . ALA A 1 90 ? 5.320 -2.748 -6.627 1.00 97.69 90 ALA A C 1
ATOM 707 O O . ALA A 1 90 ? 4.725 -2.948 -5.572 1.00 97.69 90 ALA A O 1
ATOM 708 N N . VAL A 1 91 ? 5.420 -1.520 -7.149 1.00 98.19 91 VAL A N 1
ATOM 709 C CA . VAL A 1 91 ? 4.818 -0.339 -6.512 1.00 98.19 91 VAL A CA 1
ATOM 710 C C . VAL A 1 91 ? 3.291 -0.435 -6.496 1.00 98.19 91 VAL A C 1
ATOM 712 O O . VAL A 1 91 ? 2.669 -0.037 -5.513 1.00 98.19 91 VAL A O 1
ATOM 715 N N . ALA A 1 92 ? 2.669 -0.957 -7.556 1.00 97.50 92 ALA A N 1
ATOM 716 C CA . ALA A 1 92 ? 1.223 -1.157 -7.590 1.00 97.50 92 ALA A CA 1
ATOM 717 C C . ALA A 1 92 ? 0.757 -2.146 -6.505 1.00 97.50 92 ALA A C 1
ATOM 719 O O . ALA A 1 92 ? -0.217 -1.863 -5.802 1.00 97.50 92 ALA A O 1
ATOM 720 N N . ASP A 1 93 ? 1.486 -3.249 -6.319 1.00 97.81 93 ASP A N 1
ATOM 721 C CA . ASP A 1 93 ? 1.221 -4.225 -5.258 1.00 97.81 93 ASP A CA 1
ATOM 722 C C . ASP A 1 93 ? 1.417 -3.607 -3.862 1.00 97.81 93 ASP A C 1
ATOM 724 O O . ASP A 1 93 ? 0.553 -3.735 -2.989 1.00 97.81 93 ASP A O 1
ATOM 728 N N . ASP A 1 94 ? 2.497 -2.849 -3.653 1.00 98.19 94 ASP A N 1
ATOM 729 C CA . ASP A 1 94 ? 2.746 -2.135 -2.395 1.00 98.19 94 ASP A CA 1
ATOM 730 C C . ASP A 1 94 ? 1.618 -1.142 -2.073 1.00 98.19 94 ASP A C 1
ATOM 732 O O . ASP A 1 94 ? 1.146 -1.066 -0.936 1.00 98.19 94 ASP A O 1
ATOM 736 N N . VAL A 1 95 ? 1.123 -0.406 -3.070 1.00 98.00 95 VAL A N 1
ATOM 737 C CA . VAL A 1 95 ? -0.012 0.509 -2.891 1.00 98.00 95 VAL A CA 1
ATOM 738 C C . VAL A 1 95 ? -1.273 -0.253 -2.483 1.00 98.00 95 VAL A C 1
ATOM 740 O O . VAL A 1 95 ? -1.963 0.192 -1.563 1.00 98.00 95 VAL A O 1
ATOM 743 N N . ALA A 1 96 ? -1.567 -1.393 -3.111 1.00 97.81 96 ALA A N 1
ATOM 744 C CA . ALA A 1 96 ? -2.724 -2.211 -2.755 1.00 97.81 96 ALA A CA 1
ATOM 745 C C . ALA A 1 96 ? -2.638 -2.705 -1.299 1.00 97.81 96 ALA A C 1
ATOM 747 O O . ALA A 1 96 ? -3.573 -2.517 -0.518 1.00 97.81 96 ALA A O 1
ATOM 748 N N . THR A 1 97 ? -1.482 -3.228 -0.882 1.00 97.69 97 THR A N 1
ATOM 749 C CA . THR A 1 97 ? -1.293 -3.694 0.504 1.00 97.69 97 THR A CA 1
ATOM 750 C C . THR A 1 97 ? -1.403 -2.560 1.530 1.00 97.69 97 THR A C 1
ATOM 752 O O . THR A 1 97 ? -1.979 -2.736 2.610 1.00 97.69 97 THR A O 1
ATOM 755 N N . LEU A 1 98 ? -0.894 -1.367 1.205 1.00 97.88 98 LEU A N 1
ATOM 756 C CA . LEU A 1 98 ? -1.011 -0.189 2.063 1.00 97.88 98 LEU A CA 1
ATOM 757 C C . LEU A 1 98 ? -2.460 0.297 2.181 1.00 97.88 98 LEU A C 1
ATOM 759 O O . LEU A 1 98 ? -2.866 0.723 3.266 1.00 97.88 98 LEU A O 1
ATOM 763 N N . GLN A 1 99 ? -3.248 0.214 1.107 1.00 98.12 99 GLN A N 1
ATOM 764 C CA . GLN A 1 99 ? -4.675 0.540 1.133 1.00 98.12 99 GLN A CA 1
ATOM 765 C C . GLN A 1 99 ? -5.452 -0.407 2.053 1.00 98.12 99 GLN A C 1
ATOM 767 O O . GLN A 1 99 ? -6.220 0.066 2.897 1.00 98.12 99 GLN A O 1
ATOM 772 N N . ASP A 1 100 ? -5.198 -1.713 1.965 1.00 97.81 100 ASP A N 1
ATOM 773 C CA . ASP A 1 100 ? -5.832 -2.710 2.834 1.00 97.81 100 ASP A CA 1
ATOM 774 C C . ASP A 1 100 ? -5.473 -2.485 4.305 1.00 97.81 100 ASP A C 1
ATOM 776 O O . ASP A 1 100 ? -6.340 -2.468 5.188 1.00 97.81 100 ASP A O 1
ATOM 780 N N . ARG A 1 101 ? -4.192 -2.220 4.583 1.00 97.69 101 ARG A N 1
ATOM 781 C CA . ARG A 1 101 ? -3.729 -1.908 5.939 1.00 97.69 101 ARG A CA 1
ATOM 782 C C . ARG A 1 101 ? -4.378 -0.635 6.479 1.00 97.69 101 ARG A C 1
ATOM 784 O O . ARG A 1 101 ? -4.788 -0.602 7.639 1.00 97.69 101 ARG A O 1
ATOM 791 N N . LEU A 1 102 ? -4.508 0.401 5.651 1.00 97.69 102 LEU A N 1
ATOM 792 C CA . LEU A 1 102 ? -5.183 1.641 6.028 1.00 97.69 102 LEU A CA 1
ATOM 793 C C . LEU A 1 102 ? -6.668 1.406 6.336 1.00 97.69 102 LEU A C 1
ATOM 795 O O . LEU A 1 102 ? -7.188 1.968 7.302 1.00 97.69 102 LEU A O 1
ATOM 799 N N . ALA A 1 103 ? -7.354 0.581 5.544 1.00 97.56 103 ALA A N 1
ATOM 800 C CA . ALA A 1 103 ? -8.744 0.219 5.797 1.00 97.56 103 ALA A CA 1
ATOM 801 C C . ALA A 1 103 ? -8.897 -0.510 7.143 1.00 97.56 103 ALA A C 1
ATOM 803 O O . ALA A 1 103 ? -9.759 -0.141 7.945 1.00 97.56 103 ALA A O 1
ATOM 804 N N . ALA A 1 104 ? -8.016 -1.470 7.439 1.00 97.31 104 ALA A N 1
ATOM 805 C CA . ALA A 1 104 ? -8.012 -2.185 8.713 1.00 97.31 104 ALA A CA 1
ATOM 806 C C . ALA A 1 104 ? -7.764 -1.253 9.915 1.00 97.31 104 ALA A C 1
ATOM 808 O O . ALA A 1 104 ? -8.476 -1.325 10.919 1.00 97.31 104 ALA A O 1
ATOM 809 N N . GLU A 1 105 ? -6.799 -0.335 9.816 1.00 97.38 105 GLU A N 1
ATOM 810 C CA . GLU A 1 105 ? -6.517 0.632 10.886 1.00 97.38 105 GLU A CA 1
ATOM 811 C C . GLU A 1 105 ? -7.659 1.638 11.090 1.00 97.38 105 GLU A C 1
ATOM 813 O O . GLU A 1 105 ? -7.965 2.007 12.224 1.00 97.38 105 GLU A O 1
ATOM 818 N N . ARG A 1 106 ? -8.370 2.033 10.025 1.00 97.50 106 ARG A N 1
ATOM 819 C CA . ARG A 1 106 ? -9.583 2.861 10.148 1.00 97.50 106 ARG A CA 1
ATOM 820 C C . ARG A 1 106 ? -10.682 2.164 10.944 1.00 97.50 106 ARG A C 1
ATOM 822 O O . ARG A 1 106 ? -11.337 2.816 11.756 1.00 97.50 106 ARG A O 1
ATOM 829 N N . VAL A 1 107 ? -10.873 0.862 10.734 1.00 97.56 107 VAL A N 1
ATOM 830 C CA . VAL A 1 107 ? -11.835 0.068 11.514 1.00 97.56 107 VAL A CA 1
ATOM 831 C C . VAL A 1 107 ? -11.415 0.014 12.981 1.00 97.56 107 VAL A C 1
ATOM 833 O O . VAL A 1 107 ? -12.228 0.313 13.849 1.00 97.56 107 VAL A O 1
ATOM 836 N N . LYS A 1 108 ? -10.140 -0.279 13.274 1.00 97.38 108 LYS A N 1
ATOM 837 C CA . LYS A 1 108 ? -9.635 -0.283 14.659 1.00 97.38 108 LYS A CA 1
ATOM 838 C C . LYS A 1 108 ? -9.828 1.063 15.346 1.00 97.38 108 LYS A C 1
ATOM 840 O O . LYS A 1 108 ? -10.278 1.104 16.486 1.00 97.38 108 LYS A O 1
ATOM 845 N N . ARG A 1 109 ? -9.527 2.160 14.648 1.00 97.25 109 ARG A N 1
ATOM 846 C CA . ARG A 1 109 ? -9.730 3.510 15.172 1.00 97.25 109 ARG A CA 1
ATOM 847 C C . ARG A 1 109 ? -11.197 3.767 15.511 1.00 97.25 109 ARG A C 1
ATOM 849 O O . ARG A 1 109 ? -11.467 4.231 16.610 1.00 97.25 109 ARG A O 1
ATOM 856 N N . ARG A 1 110 ? -12.127 3.434 14.609 1.00 97.56 110 ARG A N 1
ATOM 857 C CA . ARG A 1 110 ? -13.566 3.586 14.868 1.00 97.56 110 ARG A CA 1
ATOM 858 C C . ARG A 1 110 ? -13.998 2.778 16.090 1.00 97.56 110 ARG A C 1
ATOM 860 O O . ARG A 1 110 ? -14.685 3.310 16.950 1.00 97.56 110 ARG A O 1
ATOM 867 N N . ASN A 1 111 ? -13.544 1.530 16.197 1.00 97.12 111 ASN A N 1
ATOM 868 C CA . ASN A 1 111 ? -13.859 0.686 17.346 1.00 97.12 111 ASN A CA 1
ATOM 869 C C . ASN A 1 111 ? -13.324 1.299 18.649 1.00 97.12 111 ASN A C 1
ATOM 871 O O . ASN A 1 111 ? -14.036 1.321 19.644 1.00 97.12 111 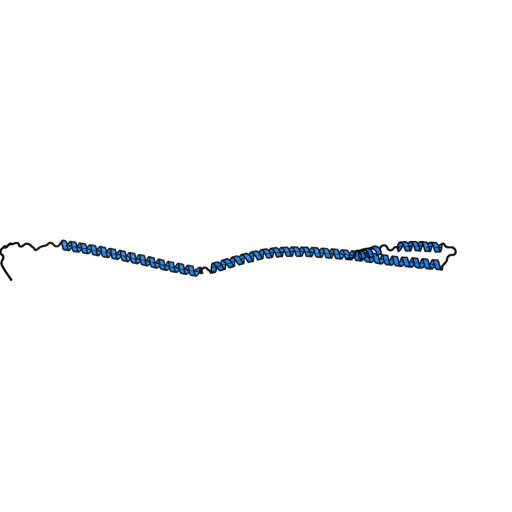ASN A O 1
ATOM 875 N N . ASN A 1 112 ? -12.098 1.831 18.648 1.00 97.25 112 ASN A N 1
ATOM 876 C CA . ASN A 1 112 ? -11.537 2.513 19.817 1.00 97.25 112 ASN A CA 1
ATOM 877 C C . ASN A 1 112 ? -12.349 3.756 20.197 1.00 97.25 112 ASN A C 1
ATOM 879 O O . ASN A 1 112 ? -12.666 3.924 21.366 1.00 97.25 112 ASN A O 1
ATOM 883 N N . GLU A 1 113 ? -12.748 4.575 19.222 1.00 96.94 113 GLU A N 1
ATOM 884 C CA . GLU A 1 113 ? -13.612 5.738 19.462 1.00 96.94 113 GLU A CA 1
ATOM 885 C C . GLU A 1 113 ? -14.975 5.313 20.055 1.00 96.94 113 GLU A C 1
ATOM 887 O O . GLU A 1 113 ? -15.474 5.948 20.983 1.00 96.94 113 GLU A O 1
ATOM 892 N N . GLU A 1 114 ? -15.563 4.207 19.585 1.00 96.56 114 GLU A N 1
ATOM 893 C CA . GLU A 1 114 ? -16.787 3.629 20.162 1.00 96.56 114 GLU A CA 1
ATOM 894 C C . GLU A 1 114 ? -16.583 3.133 21.601 1.00 96.56 114 GLU A C 1
ATOM 896 O O . GLU A 1 114 ? -17.424 3.395 22.468 1.00 96.56 114 GLU A O 1
ATOM 901 N N . TYR A 1 115 ? -15.460 2.464 21.880 1.00 97.31 115 TYR A N 1
ATOM 902 C CA . TYR A 1 115 ? -15.105 2.033 23.232 1.00 97.31 115 TYR A CA 1
ATOM 903 C C . TYR A 1 115 ? -14.875 3.216 24.171 1.00 97.31 115 TYR A C 1
ATOM 905 O O . TYR A 1 115 ? -15.364 3.180 25.298 1.00 97.31 115 TYR A O 1
ATOM 913 N N . ASP A 1 116 ? -14.210 4.274 23.714 1.00 96.88 116 ASP A N 1
ATOM 914 C CA . ASP A 1 116 ? -13.968 5.482 24.504 1.00 96.88 116 ASP A CA 1
ATOM 915 C C . ASP A 1 116 ? -15.286 6.201 24.828 1.00 96.88 116 ASP A C 1
ATOM 917 O O . ASP A 1 116 ? -15.518 6.600 25.972 1.00 96.88 116 ASP A O 1
ATOM 921 N N . MET A 1 117 ? -16.207 6.298 23.860 1.00 96.50 117 MET A N 1
ATOM 922 C CA . MET A 1 117 ? -17.551 6.835 24.102 1.00 96.50 117 MET A CA 1
ATOM 923 C C . MET A 1 117 ? -18.332 6.004 25.126 1.00 96.50 117 MET A C 1
ATOM 925 O O . MET A 1 117 ? -18.996 6.561 26.006 1.00 96.50 117 MET A O 1
ATOM 929 N N . LEU A 1 118 ? -18.274 4.673 25.027 1.00 95.56 118 LEU A N 1
ATOM 930 C CA . LEU A 1 118 ? -18.913 3.779 25.993 1.00 95.56 118 LEU A CA 1
ATOM 931 C C . LEU A 1 118 ? -18.273 3.901 27.377 1.00 95.56 118 LEU A C 1
ATOM 933 O O . LEU A 1 118 ? -18.995 3.977 28.367 1.00 95.56 118 LEU A O 1
ATOM 937 N N . ALA A 1 119 ? -16.945 3.970 27.455 1.00 95.56 119 ALA A N 1
ATOM 938 C CA . ALA A 1 119 ? -16.215 4.148 28.703 1.00 95.56 119 ALA A CA 1
ATOM 939 C C . ALA A 1 119 ? -16.580 5.476 29.378 1.00 95.56 119 ALA A C 1
ATOM 941 O O . ALA A 1 119 ? -16.843 5.491 30.582 1.00 95.56 119 ALA A O 1
ATOM 942 N N . SER A 1 120 ? -16.689 6.560 28.600 1.00 95.31 120 SER A N 1
ATOM 943 C CA . SER A 1 120 ? -17.172 7.855 29.086 1.00 95.31 120 SER A CA 1
ATOM 944 C C . SER A 1 120 ? -18.564 7.721 29.702 1.00 95.31 120 SER A C 1
ATOM 946 O O . SER A 1 120 ? -18.752 8.086 30.859 1.00 95.31 120 SER A O 1
ATOM 948 N N . LYS A 1 121 ? -19.521 7.114 28.988 1.00 95.56 121 LYS A N 1
ATOM 949 C CA . LYS A 1 121 ? -20.878 6.894 29.517 1.00 95.56 121 LYS A CA 1
ATOM 950 C C . LYS A 1 121 ? -20.892 6.016 30.764 1.00 95.56 121 LYS A C 1
ATOM 952 O O . LYS A 1 121 ? -21.632 6.297 31.695 1.00 95.56 121 LYS A O 1
ATOM 957 N N . ILE A 1 122 ? -20.084 4.956 30.811 1.00 92.88 122 ILE A N 1
ATOM 958 C CA . ILE A 1 122 ? -19.988 4.074 31.985 1.00 92.88 122 ILE A CA 1
ATOM 959 C C . ILE A 1 122 ? -19.456 4.847 33.196 1.00 92.88 122 ILE A C 1
ATOM 961 O O . ILE A 1 122 ? -19.923 4.618 34.308 1.00 92.88 122 ILE A O 1
ATOM 965 N N . SER A 1 123 ? -18.518 5.774 32.988 1.00 91.81 123 SER A N 1
ATOM 966 C CA . SER A 1 123 ? -17.932 6.581 34.062 1.00 91.81 123 SER A CA 1
ATOM 967 C C . SER A 1 123 ? -18.902 7.583 34.700 1.00 91.81 123 SER A C 1
ATOM 969 O O . SER A 1 123 ? -18.673 8.004 35.831 1.00 91.81 123 SER A O 1
ATOM 971 N N . GLU A 1 124 ? -19.998 7.928 34.015 1.00 93.56 124 GLU A N 1
ATOM 972 C CA . GLU A 1 124 ? -21.079 8.755 34.572 1.00 93.56 124 GLU A CA 1
ATOM 973 C C . GLU A 1 124 ? -21.880 8.006 35.649 1.00 93.56 124 GLU A C 1
ATOM 975 O O . GLU A 1 124 ? -22.492 8.628 36.520 1.00 93.56 124 GLU A O 1
ATOM 980 N N . PHE A 1 125 ? -21.871 6.670 35.619 1.00 91.62 125 PHE A N 1
ATOM 981 C CA . PHE A 1 125 ? -22.556 5.845 36.605 1.00 91.62 125 PHE A CA 1
ATOM 982 C C . PHE A 1 125 ? -21.644 5.529 37.801 1.00 91.62 125 PHE A C 1
ATOM 984 O O . PHE A 1 125 ? -20.430 5.366 37.647 1.00 91.62 125 PHE A O 1
ATOM 991 N N . PRO A 1 126 ? -22.211 5.399 39.017 1.00 90.81 126 PRO A N 1
ATOM 992 C CA . PRO A 1 126 ? -21.442 5.001 40.187 1.00 90.81 126 PRO A CA 1
ATOM 993 C C . PRO A 1 126 ? -20.827 3.615 39.990 1.00 90.81 126 PRO A C 1
ATOM 995 O O . PRO A 1 126 ? -21.359 2.757 39.277 1.00 90.81 126 PRO A O 1
ATOM 998 N N . LYS A 1 127 ? -19.705 3.370 40.672 1.00 92.81 127 LYS A N 1
ATOM 999 C CA . LYS A 1 127 ? -19.057 2.062 40.621 1.00 92.81 127 LYS A CA 1
ATOM 1000 C C . LYS A 1 127 ? -20.019 0.999 41.130 1.00 92.81 127 LYS A C 1
ATOM 1002 O O . LYS A 1 127 ? -20.733 1.187 42.114 1.00 92.81 127 LYS A O 1
ATOM 1007 N N . ARG A 1 128 ? -19.957 -0.176 40.506 1.00 92.75 128 ARG A N 1
ATOM 1008 C CA . ARG A 1 128 ? -20.777 -1.330 40.888 1.00 92.75 128 ARG A CA 1
ATOM 1009 C C . ARG A 1 128 ? -20.634 -1.688 42.372 1.00 92.75 128 ARG A C 1
ATOM 1011 O O . ARG A 1 128 ? -21.623 -2.060 42.991 1.00 92.75 128 ARG A O 1
ATOM 1018 N N . SER A 1 129 ? -19.430 -1.563 42.938 1.00 93.69 129 SER A N 1
ATOM 1019 C CA . SER A 1 129 ? -19.171 -1.771 44.371 1.00 93.69 129 SER A CA 1
ATOM 1020 C C . SER A 1 129 ? -20.022 -0.862 45.250 1.00 93.69 129 SER A C 1
ATOM 1022 O O . SER A 1 129 ? -20.593 -1.314 46.237 1.00 93.69 129 SER A O 1
ATOM 1024 N N . ASP A 1 130 ? -20.137 0.403 44.859 1.00 92.50 130 ASP A N 1
ATOM 1025 C CA . ASP A 1 130 ? -20.781 1.443 45.651 1.00 92.50 130 ASP A CA 1
ATOM 1026 C C . ASP A 1 130 ? -22.301 1.260 45.588 1.00 92.50 130 ASP A C 1
ATOM 1028 O O . ASP A 1 130 ? -22.985 1.333 46.607 1.00 92.50 130 ASP A O 1
ATOM 1032 N N . SER A 1 131 ? -22.832 0.911 44.409 1.00 93.06 131 SER A N 1
ATOM 1033 C CA . SER A 1 131 ? -24.242 0.542 44.250 1.00 93.06 131 SER A CA 1
ATOM 1034 C C . SER A 1 131 ? -24.615 -0.722 45.030 1.00 93.06 131 SER A C 1
ATOM 1036 O O . SER A 1 131 ? -25.696 -0.772 45.612 1.00 93.06 131 SER A O 1
ATOM 1038 N N . LEU A 1 132 ? -23.739 -1.732 45.073 1.00 95.19 132 LEU A N 1
ATOM 1039 C CA . LEU A 1 132 ? -23.966 -2.947 45.865 1.00 95.19 132 LEU A CA 1
ATOM 1040 C C . LEU A 1 132 ? -23.951 -2.647 47.367 1.00 95.19 132 LEU A C 1
ATOM 1042 O O . LEU A 1 132 ? -24.862 -3.066 48.073 1.00 95.19 132 LEU A O 1
ATOM 1046 N N . ALA A 1 133 ? -22.991 -1.851 47.843 1.00 95.19 133 ALA A N 1
ATOM 1047 C CA . ALA A 1 133 ? -22.943 -1.433 49.242 1.00 95.19 133 ALA A CA 1
ATOM 1048 C C . ALA A 1 133 ? -24.190 -0.626 49.647 1.00 95.19 133 ALA A C 1
ATOM 1050 O O . ALA A 1 133 ? -24.743 -0.830 50.730 1.00 95.19 133 ALA A O 1
ATOM 1051 N N . ALA A 1 134 ? -24.671 0.261 48.770 1.00 94.00 134 ALA A N 1
ATOM 1052 C CA . ALA A 1 134 ? -25.917 0.990 48.988 1.00 94.00 134 ALA A CA 1
ATOM 1053 C C . ALA A 1 134 ? -27.131 0.046 49.047 1.00 94.00 134 ALA A C 1
ATOM 1055 O O . ALA A 1 134 ? -27.988 0.209 49.916 1.00 94.00 134 ALA A O 1
ATOM 1056 N N . LEU A 1 135 ? -27.190 -0.961 48.169 1.00 96.06 135 LEU A N 1
ATOM 1057 C CA . LEU A 1 135 ? -28.248 -1.973 48.165 1.00 96.06 135 LEU A CA 1
ATOM 1058 C C . LEU A 1 135 ? -28.265 -2.775 49.473 1.00 96.06 135 LEU A C 1
ATOM 1060 O O . LEU A 1 135 ? -29.327 -2.952 50.067 1.00 96.06 135 LEU A O 1
ATOM 1064 N N . ASP A 1 136 ? -27.100 -3.225 49.935 1.00 96.19 136 ASP A N 1
ATOM 1065 C CA . ASP A 1 136 ? -26.972 -4.005 51.167 1.00 96.19 136 ASP A CA 1
ATOM 1066 C C . ASP A 1 136 ? -27.332 -3.172 52.405 1.00 96.19 136 ASP A C 1
ATOM 1068 O O . ASP A 1 136 ? -28.015 -3.661 53.306 1.00 96.19 136 ASP A O 1
ATOM 1072 N N . ASN A 1 137 ? -26.970 -1.884 52.424 1.00 95.94 137 ASN A N 1
ATOM 1073 C CA . ASN A 1 137 ? -27.402 -0.959 53.473 1.00 95.94 137 ASN A CA 1
ATOM 1074 C C . ASN A 1 137 ? -28.931 -0.818 53.508 1.00 95.94 137 ASN A C 1
ATOM 1076 O O . ASN A 1 137 ? -29.542 -0.933 54.572 1.00 95.94 137 ASN A O 1
ATOM 1080 N N . VAL A 1 138 ? -29.558 -0.597 52.348 1.00 96.38 138 VAL A N 1
ATOM 1081 C CA . VAL A 1 138 ? -31.018 -0.477 52.248 1.00 96.38 138 VAL A CA 1
ATOM 1082 C C . VAL A 1 138 ? -31.700 -1.771 52.686 1.00 96.38 138 VAL A C 1
ATOM 1084 O O . VAL A 1 138 ? -32.653 -1.700 53.457 1.00 96.38 138 VAL A O 1
ATOM 1087 N N . ARG A 1 139 ? -31.192 -2.937 52.270 1.00 96.44 139 ARG A N 1
ATOM 1088 C CA . ARG A 1 139 ? -31.703 -4.250 52.699 1.00 96.44 139 ARG A CA 1
ATOM 1089 C C . ARG A 1 139 ? -31.630 -4.425 54.210 1.00 96.44 139 ARG A C 1
ATOM 1091 O O . ARG A 1 139 ? -32.647 -4.704 54.827 1.00 96.44 139 ARG A O 1
ATOM 1098 N N . SER A 1 140 ? -30.476 -4.147 54.814 1.00 96.25 140 SER A N 1
ATOM 1099 C CA . SER A 1 140 ? -30.311 -4.232 56.268 1.00 96.25 140 SER A CA 1
ATOM 1100 C C . SER A 1 140 ? -31.274 -3.310 57.023 1.00 96.25 140 SER A C 1
ATOM 1102 O O . SER A 1 140 ? -31.813 -3.689 58.063 1.00 96.25 140 SER A O 1
ATOM 1104 N N . ARG A 1 141 ? -31.524 -2.101 56.503 1.00 96.56 141 ARG A N 1
ATOM 1105 C CA . ARG A 1 141 ? -32.509 -1.177 57.083 1.00 96.56 141 ARG A CA 1
ATOM 1106 C C . ARG A 1 141 ? -33.936 -1.701 56.962 1.00 96.56 141 ARG A C 1
ATOM 1108 O O . ARG A 1 141 ? -34.716 -1.476 57.881 1.00 96.56 141 ARG A O 1
ATOM 1115 N N . LEU A 1 142 ? -34.261 -2.364 55.856 1.00 96.62 142 LEU A N 1
ATOM 1116 C CA . LEU A 1 142 ? -35.557 -3.000 55.622 1.00 96.62 142 LEU A CA 1
ATOM 1117 C C . LEU A 1 142 ? -35.777 -4.142 56.618 1.00 96.62 142 LEU A C 1
ATOM 1119 O O . LEU A 1 142 ? -36.747 -4.104 57.366 1.00 96.62 142 LEU A O 1
ATOM 1123 N N . ASP A 1 143 ? -34.805 -5.047 56.741 1.00 96.69 143 ASP A N 1
ATOM 1124 C CA . ASP A 1 143 ? -34.855 -6.166 57.690 1.00 96.69 143 ASP A CA 1
ATOM 1125 C C . ASP A 1 143 ? -35.007 -5.677 59.143 1.00 96.69 143 ASP A C 1
ATOM 1127 O O . ASP A 1 143 ? -35.764 -6.238 59.938 1.00 96.69 143 ASP A O 1
ATOM 1131 N N . ALA A 1 144 ? -34.307 -4.596 59.507 1.00 96.12 144 ALA A N 1
ATOM 1132 C CA . ALA A 1 144 ? -34.433 -3.981 60.826 1.00 96.12 144 ALA A CA 1
ATOM 1133 C C . ALA A 1 144 ? -35.821 -3.358 61.058 1.00 96.12 144 ALA A C 1
ATOM 1135 O O . ALA A 1 144 ? -36.345 -3.421 62.175 1.00 96.12 144 ALA A O 1
ATOM 1136 N N . LEU A 1 145 ? -36.414 -2.753 60.024 1.00 96.50 145 LEU A N 1
ATOM 1137 C CA . LEU A 1 145 ? -37.750 -2.168 60.089 1.00 96.50 145 LEU A CA 1
ATOM 1138 C C . LEU A 1 145 ? -38.819 -3.258 60.237 1.00 96.50 145 LEU A C 1
ATOM 1140 O O . LEU A 1 145 ? -39.674 -3.133 61.110 1.00 96.50 145 LEU A O 1
ATOM 1144 N N . ASP A 1 146 ? -38.712 -4.342 59.470 1.00 96.38 146 ASP A N 1
ATOM 1145 C CA . ASP A 1 146 ? -39.615 -5.496 59.538 1.00 96.38 146 ASP A CA 1
ATOM 1146 C C . ASP A 1 146 ? -39.546 -6.165 60.919 1.00 96.38 146 ASP A C 1
ATOM 1148 O O . ASP A 1 146 ? -40.567 -6.461 61.547 1.00 96.38 146 ASP A O 1
ATOM 1152 N N . ALA A 1 147 ? -38.339 -6.331 61.469 1.00 96.00 147 ALA A N 1
ATOM 1153 C CA . ALA A 1 147 ? -38.160 -6.838 62.828 1.00 96.00 147 ALA A CA 1
ATOM 1154 C C . ALA A 1 147 ? -38.806 -5.917 63.882 1.00 96.00 147 ALA A C 1
ATOM 1156 O O . ALA A 1 147 ? -39.445 -6.394 64.828 1.00 96.00 147 ALA A O 1
ATOM 1157 N N . ALA A 1 148 ? -38.669 -4.596 63.723 1.00 95.56 148 ALA A N 1
ATOM 1158 C CA . ALA A 1 148 ? -39.299 -3.620 64.606 1.00 95.56 148 ALA A CA 1
ATOM 1159 C C . ALA A 1 148 ? -40.831 -3.640 64.482 1.00 95.56 148 ALA A C 1
ATOM 1161 O O . ALA A 1 148 ? -41.521 -3.590 65.505 1.00 95.56 148 ALA A O 1
ATOM 1162 N N . GLU A 1 149 ? -41.369 -3.765 63.267 1.00 96.12 149 GLU A N 1
ATOM 1163 C CA . GLU A 1 149 ? -42.804 -3.904 63.017 1.00 96.12 149 GLU A CA 1
ATOM 1164 C C . GLU A 1 149 ? -43.354 -5.153 63.711 1.00 96.12 149 GLU A C 1
ATOM 1166 O O . GLU A 1 149 ? -44.308 -5.059 64.490 1.00 96.12 149 GLU A O 1
ATOM 1171 N N . HIS A 1 150 ? -42.708 -6.308 63.526 1.00 95.88 150 HIS A N 1
ATOM 1172 C CA . HIS A 1 150 ? -43.097 -7.552 64.185 1.00 95.88 150 HIS A CA 1
ATOM 1173 C C . HIS A 1 150 ? -43.059 -7.443 65.714 1.00 95.88 150 HIS A C 1
ATOM 1175 O O . HIS A 1 150 ? -44.001 -7.870 66.393 1.00 95.88 150 HIS A O 1
ATOM 1181 N N .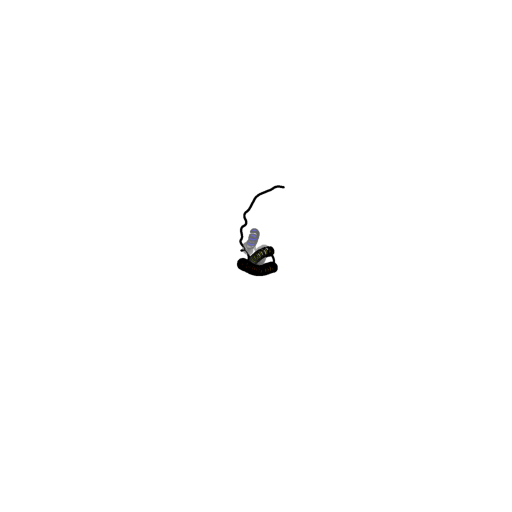 ALA A 1 151 ? -42.020 -6.823 66.279 1.00 95.44 151 ALA A N 1
ATOM 1182 C CA . ALA A 1 151 ? -41.924 -6.597 67.719 1.00 95.44 151 ALA A CA 1
ATOM 1183 C C . ALA A 1 151 ? -43.050 -5.683 68.239 1.00 95.44 151 ALA A C 1
ATOM 1185 O O . ALA A 1 151 ? -43.640 -5.936 69.298 1.00 95.44 151 ALA A O 1
ATOM 1186 N N . LEU A 1 152 ? -43.387 -4.630 67.492 1.00 95.94 152 LEU A N 1
ATOM 1187 C CA . LEU A 1 152 ? -44.424 -3.670 67.862 1.00 95.94 152 LEU A CA 1
ATOM 1188 C C . LEU A 1 152 ? -45.827 -4.280 67.728 1.00 95.94 152 LEU A C 1
ATOM 1190 O O . LEU A 1 152 ? -46.661 -4.093 68.619 1.00 95.94 152 LEU A O 1
ATOM 1194 N N . ALA A 1 153 ? -46.062 -5.090 66.695 1.00 95.12 153 ALA A N 1
ATOM 1195 C CA . ALA A 1 153 ? -47.275 -5.884 66.521 1.00 95.12 153 ALA A CA 1
ATOM 1196 C C . ALA A 1 153 ? -47.462 -6.899 67.664 1.00 95.12 153 ALA A C 1
ATOM 1198 O O . ALA A 1 153 ? -48.547 -6.983 68.249 1.00 95.12 153 ALA A O 1
ATOM 1199 N N . ALA A 1 154 ? -46.398 -7.605 68.065 1.00 94.62 154 ALA A N 1
ATOM 1200 C CA . ALA A 1 154 ? -46.426 -8.516 69.210 1.00 94.62 154 ALA A CA 1
ATOM 1201 C C . ALA A 1 154 ? -46.739 -7.777 70.524 1.00 94.62 154 ALA A C 1
ATOM 1203 O O . ALA A 1 154 ? -47.590 -8.212 71.308 1.00 94.62 154 ALA A O 1
ATOM 1204 N N . LYS A 1 155 ? -46.115 -6.611 70.749 1.00 96.31 155 LYS A N 1
ATOM 1205 C CA . LYS A 1 155 ? -46.385 -5.756 71.916 1.00 96.31 155 LYS A CA 1
ATOM 1206 C C . LYS A 1 155 ? -47.829 -5.254 71.932 1.00 96.31 155 LYS A C 1
ATOM 1208 O O . LYS A 1 155 ? -48.461 -5.276 72.990 1.00 96.31 155 LYS A O 1
ATOM 1213 N N . LYS A 1 156 ? -48.362 -4.838 70.779 1.00 96.00 156 LYS A N 1
ATOM 1214 C CA . LYS A 1 156 ? -49.762 -4.426 70.620 1.00 96.00 156 LYS A CA 1
ATOM 1215 C C . LYS A 1 156 ? -50.706 -5.577 70.966 1.00 96.00 156 LYS A C 1
ATOM 1217 O O . LYS A 1 156 ? -51.552 -5.402 71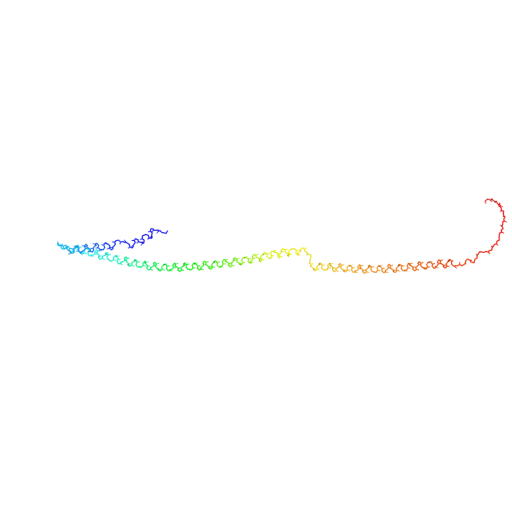.834 1.00 96.00 156 LYS A O 1
ATOM 1222 N N . SER A 1 157 ? -50.493 -6.764 70.394 1.00 95.06 157 SER A N 1
ATOM 1223 C CA . SER A 1 157 ? -51.285 -7.969 70.687 1.00 95.06 157 SER A CA 1
ATOM 1224 C C . SER A 1 157 ? -51.284 -8.319 72.180 1.00 95.06 157 SER A C 1
ATOM 1226 O O . SER A 1 157 ? -52.342 -8.553 72.766 1.00 95.06 157 SER A O 1
ATOM 1228 N N . ARG A 1 158 ? -50.118 -8.273 72.842 1.00 95.75 158 ARG A N 1
ATOM 1229 C CA . ARG A 1 158 ? -50.019 -8.502 74.292 1.00 95.75 158 ARG A CA 1
ATOM 1230 C C . ARG A 1 158 ? -50.824 -7.474 75.090 1.00 95.75 158 ARG A C 1
ATOM 1232 O O . ARG A 1 158 ? -51.551 -7.868 75.997 1.0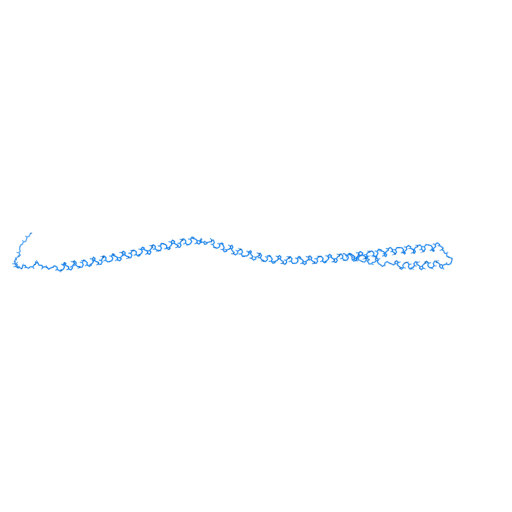0 95.75 158 ARG A O 1
ATOM 1239 N N . ARG A 1 159 ? -50.727 -6.183 74.753 1.00 94.62 159 ARG A N 1
ATOM 1240 C CA . ARG A 1 159 ? -51.505 -5.127 75.422 1.00 94.62 159 ARG A CA 1
ATOM 1241 C C . ARG A 1 159 ? -53.004 -5.289 75.201 1.00 94.62 159 ARG A C 1
ATOM 1243 O O . ARG A 1 159 ? -53.753 -5.134 76.154 1.00 94.62 159 ARG A O 1
ATOM 1250 N N . THR A 1 160 ? -53.440 -5.655 73.996 1.00 94.38 160 THR A N 1
ATOM 1251 C CA . THR A 1 160 ? -54.852 -5.951 73.714 1.00 94.38 160 THR A CA 1
ATOM 1252 C C . THR A 1 160 ? -55.362 -7.100 74.586 1.00 94.38 160 THR A C 1
ATOM 1254 O O . THR A 1 160 ? -56.414 -6.959 75.199 1.00 94.38 160 THR A O 1
ATOM 1257 N N . LYS A 1 161 ? -54.587 -8.187 74.728 1.00 94.88 161 LYS A N 1
ATOM 1258 C CA . LYS A 1 161 ? -54.924 -9.317 75.618 1.00 94.88 161 LYS A CA 1
ATOM 1259 C C . LYS A 1 161 ? -54.968 -8.920 77.100 1.00 94.88 161 LYS A C 1
ATOM 1261 O O . LYS A 1 161 ? -55.831 -9.377 77.842 1.00 94.88 161 LYS A O 1
ATOM 1266 N N . GLN A 1 162 ? -54.043 -8.069 77.546 1.00 94.31 162 GLN A N 1
ATOM 1267 C CA . GLN A 1 162 ? -54.039 -7.544 78.918 1.00 94.31 162 GLN A CA 1
ATOM 1268 C C . GLN A 1 162 ? -55.260 -6.656 79.185 1.00 94.31 162 GLN A C 1
ATOM 1270 O O . GLN A 1 162 ? -55.900 -6.801 80.220 1.00 94.31 162 GLN A O 1
ATOM 1275 N N . PHE A 1 163 ? -55.615 -5.782 78.239 1.00 95.31 163 PHE A N 1
ATOM 1276 C CA . PHE A 1 163 ? -56.814 -4.950 78.333 1.00 95.31 163 PHE A CA 1
ATOM 1277 C C . PHE A 1 163 ? -58.093 -5.786 78.355 1.00 95.31 163 PHE A C 1
ATOM 1279 O O . PHE A 1 163 ? -58.960 -5.523 79.180 1.00 95.31 163 PHE A O 1
ATOM 1286 N N . SER A 1 164 ? -58.211 -6.812 77.506 1.00 94.12 164 SER A N 1
ATOM 1287 C CA . SER A 1 164 ? -59.381 -7.697 77.529 1.00 94.12 164 SER A CA 1
ATOM 1288 C C . SER A 1 164 ? -59.508 -8.450 78.853 1.00 94.12 164 SER A C 1
ATOM 1290 O O . SER A 1 164 ? -60.614 -8.591 79.360 1.00 94.12 164 SER A O 1
ATOM 1292 N N . LEU A 1 165 ? -58.387 -8.889 79.442 1.00 95.06 165 LEU A N 1
ATOM 1293 C CA . LEU A 1 165 ? -58.387 -9.527 80.760 1.00 95.06 165 LEU A CA 1
ATOM 1294 C C . LEU A 1 165 ? -58.839 -8.556 81.858 1.00 95.06 165 LEU A C 1
ATOM 1296 O O . LEU A 1 165 ? -59.632 -8.928 82.715 1.00 95.06 165 LEU A O 1
ATOM 1300 N N . LEU A 1 166 ? -58.365 -7.310 81.819 1.00 94.31 166 LEU A N 1
ATOM 1301 C CA . LEU A 1 166 ? -58.770 -6.279 82.772 1.00 94.31 166 LEU A CA 1
ATOM 1302 C C . LEU A 1 166 ? -60.262 -5.940 82.639 1.00 94.31 166 LEU A C 1
ATOM 1304 O O . LEU A 1 166 ? -60.950 -5.850 83.648 1.00 94.31 166 LEU A O 1
ATOM 1308 N N . LEU A 1 167 ? -60.783 -5.820 81.414 1.00 93.81 167 LEU A N 1
ATOM 1309 C CA . LEU A 1 167 ? -62.219 -5.633 81.175 1.00 93.81 167 LEU A CA 1
ATOM 1310 C C . LEU A 1 167 ? -63.049 -6.824 81.666 1.00 93.81 167 LEU A C 1
ATOM 1312 O O . LEU A 1 167 ? -64.139 -6.625 82.195 1.00 93.81 167 LEU A O 1
ATOM 1316 N N . PHE A 1 168 ? -62.547 -8.050 81.506 1.00 92.31 168 PHE A N 1
ATOM 1317 C CA . PHE A 1 168 ? -63.192 -9.242 82.052 1.00 92.31 168 PHE A CA 1
ATOM 1318 C C . PHE A 1 168 ? -63.231 -9.199 83.586 1.00 92.31 168 PHE A C 1
ATOM 1320 O O . PHE A 1 168 ? -64.298 -9.360 84.162 1.00 92.31 168 PHE A O 1
ATOM 1327 N N . ALA A 1 169 ? -62.107 -8.890 84.240 1.00 91.31 169 ALA A N 1
ATOM 1328 C CA . ALA A 1 169 ? -62.038 -8.766 85.696 1.00 91.31 169 ALA A CA 1
ATOM 1329 C C . ALA A 1 169 ? -62.943 -7.648 86.242 1.00 91.31 169 ALA A C 1
ATOM 1331 O O . ALA A 1 169 ? -63.593 -7.842 87.261 1.00 91.31 169 ALA A O 1
ATOM 1332 N N . ILE A 1 170 ? -63.031 -6.499 85.559 1.00 92.00 170 ILE A N 1
ATOM 1333 C CA . ILE A 1 170 ? -63.969 -5.425 85.928 1.00 92.00 170 ILE A CA 1
ATOM 1334 C C . ILE A 1 170 ? -65.415 -5.908 85.827 1.00 92.00 170 ILE A C 1
ATOM 1336 O O . ILE A 1 170 ? -66.185 -5.667 86.750 1.00 92.00 170 ILE A O 1
ATOM 1340 N N . ASN A 1 171 ? -65.790 -6.580 84.734 1.00 89.00 171 ASN A N 1
ATOM 1341 C CA . ASN A 1 171 ? -67.145 -7.120 84.593 1.00 89.00 171 ASN A CA 1
ATOM 1342 C C . ASN A 1 171 ? -67.461 -8.153 85.678 1.00 89.00 171 ASN A C 1
ATOM 1344 O O . ASN A 1 171 ? -68.583 -8.185 86.172 1.00 89.00 171 ASN A O 1
ATOM 1348 N N . GLU A 1 172 ? -66.488 -8.980 86.056 1.00 87.00 172 GLU A N 1
ATOM 1349 C CA . GLU A 1 172 ? -66.680 -9.972 87.111 1.00 87.00 172 GLU A CA 1
ATOM 1350 C C . GLU A 1 172 ? -66.825 -9.312 88.485 1.00 87.00 172 GLU A C 1
ATOM 1352 O O . GLU A 1 172 ? -67.774 -9.610 89.197 1.00 87.00 172 GLU A O 1
ATOM 1357 N N . LEU A 1 173 ? -65.990 -8.321 88.811 1.00 87.56 173 LEU A N 1
ATOM 1358 C CA . LEU A 1 173 ? -66.146 -7.525 90.034 1.00 87.56 173 LEU A CA 1
ATOM 1359 C C . LEU A 1 173 ? -67.482 -6.767 90.066 1.00 87.56 173 LEU A C 1
ATOM 1361 O O . LEU A 1 173 ? -68.112 -6.670 91.111 1.00 87.56 173 LEU A O 1
ATOM 1365 N N . GLN A 1 174 ? -67.942 -6.238 88.928 1.00 86.38 174 GLN A N 1
ATOM 1366 C CA . GLN A 1 174 ? -69.265 -5.613 88.821 1.00 86.38 174 GLN A CA 1
ATOM 1367 C C . GLN A 1 174 ? -70.397 -6.625 89.021 1.00 86.38 174 GLN A C 1
ATOM 1369 O O . GLN A 1 174 ? -71.415 -6.281 89.614 1.00 86.38 174 GLN A O 1
ATOM 1374 N N . ARG A 1 175 ? -70.230 -7.865 88.548 1.00 84.38 175 ARG A N 1
ATOM 1375 C CA . ARG A 1 175 ? -71.173 -8.962 88.793 1.00 84.38 175 ARG A CA 1
ATOM 1376 C C . ARG A 1 175 ? -71.188 -9.393 90.252 1.00 84.38 175 ARG A C 1
ATOM 1378 O O . ARG A 1 175 ? -72.274 -9.587 90.777 1.00 84.38 175 ARG A O 1
ATOM 1385 N N . GLU A 1 176 ? -70.028 -9.522 90.890 1.00 79.44 176 GLU A N 1
ATOM 1386 C CA . GLU A 1 176 ? -69.914 -9.838 92.319 1.00 79.44 176 GLU A CA 1
ATOM 1387 C C . GLU A 1 176 ? -70.545 -8.737 93.177 1.00 79.44 176 GLU A C 1
ATOM 1389 O O . GLU A 1 176 ? -71.351 -9.039 94.050 1.00 79.44 176 GLU A O 1
ATOM 1394 N N . LEU A 1 177 ? -70.279 -7.462 92.868 1.00 76.31 177 LEU A N 1
ATOM 1395 C CA . LEU A 1 177 ? -70.898 -6.327 93.558 1.00 76.31 177 LEU A CA 1
ATOM 1396 C C . LEU A 1 177 ? -72.422 -6.278 93.352 1.00 76.31 177 LEU A C 1
ATOM 1398 O O . LEU A 1 177 ? -73.153 -5.898 94.256 1.00 76.31 177 LEU A O 1
ATOM 1402 N N . ALA A 1 178 ? -72.912 -6.678 92.176 1.00 72.88 178 ALA A N 1
ATOM 1403 C CA . ALA A 1 178 ? -74.345 -6.807 91.908 1.00 72.88 178 ALA A CA 1
ATOM 1404 C C . ALA A 1 178 ? -74.974 -8.082 92.510 1.00 72.88 178 ALA A C 1
ATOM 1406 O O . ALA A 1 178 ? -76.195 -8.222 92.480 1.00 72.88 178 ALA A O 1
ATOM 1407 N N . ALA A 1 179 ? -74.160 -9.018 93.009 1.00 60.12 179 ALA A N 1
ATOM 1408 C CA . ALA A 1 179 ? -74.586 -10.290 93.587 1.00 60.12 179 ALA A CA 1
ATOM 1409 C C . ALA A 1 179 ? -74.497 -10.327 95.125 1.00 60.12 179 ALA A C 1
ATOM 1411 O O . ALA A 1 179 ? -74.911 -11.330 95.712 1.00 60.12 179 ALA A O 1
ATOM 1412 N N . GLU A 1 180 ? -74.009 -9.270 95.789 1.00 49.19 180 GLU A N 1
ATOM 1413 C CA . GLU A 1 180 ? -74.210 -9.121 97.234 1.00 49.19 180 GLU A CA 1
ATOM 1414 C C . GLU A 1 180 ? -75.707 -8.897 97.523 1.00 49.19 180 GLU A C 1
ATOM 1416 O O . GLU A 1 180 ? -76.305 -7.966 96.980 1.00 49.19 180 GLU A O 1
ATOM 1421 N N . PRO A 1 181 ? -76.350 -9.745 98.347 1.00 44.78 181 PRO A N 1
ATOM 1422 C CA . PRO A 1 181 ? -77.733 -9.537 98.732 1.00 44.78 181 PRO A CA 1
ATOM 1423 C C . PRO A 1 181 ? -77.826 -8.383 99.735 1.00 44.78 181 PRO A C 1
ATOM 1425 O O . PRO A 1 181 ? -77.221 -8.433 100.807 1.00 44.78 181 PRO A O 1
ATOM 1428 N N . ASP A 1 182 ? -78.654 -7.390 99.407 1.00 44.22 182 ASP A N 1
ATOM 1429 C CA . ASP A 1 182 ? -79.203 -6.413 100.346 1.00 44.22 182 ASP A CA 1
ATOM 1430 C C . ASP A 1 182 ? -79.898 -7.148 101.506 1.00 44.22 182 ASP A C 1
ATOM 1432 O O . ASP A 1 182 ? -81.066 -7.530 101.437 1.00 44.22 182 ASP A O 1
ATOM 1436 N N . ALA A 1 183 ? -79.164 -7.368 102.594 1.00 42.69 183 ALA A N 1
ATOM 1437 C CA . ALA A 1 183 ? -79.687 -7.861 103.859 1.00 42.69 183 ALA A CA 1
ATOM 1438 C C . ALA A 1 183 ? -79.477 -6.797 104.940 1.00 42.69 183 ALA A C 1
ATOM 1440 O O . ALA A 1 183 ? -78.632 -6.954 105.818 1.00 42.69 183 ALA A O 1
ATOM 1441 N N . ASN A 1 184 ? -80.218 -5.687 104.834 1.00 40.69 184 ASN A N 1
ATOM 1442 C CA . ASN A 1 184 ? -80.864 -5.003 105.965 1.00 40.69 184 ASN A CA 1
ATOM 1443 C C . ASN A 1 184 ? -81.538 -3.695 105.521 1.00 40.69 184 ASN A C 1
ATOM 1445 O O . ASN A 1 184 ? -80.991 -2.605 105.676 1.00 40.69 184 ASN A O 1
ATOM 1449 N N . SER A 1 185 ? -82.787 -3.797 105.077 1.00 37.22 185 SER A N 1
ATOM 1450 C CA . SER A 1 185 ? -83.779 -2.751 105.317 1.00 37.22 185 SER A CA 1
ATOM 1451 C C . SER A 1 185 ? -85.163 -3.387 105.298 1.00 37.22 185 SER A C 1
ATOM 1453 O O . SER A 1 185 ? -85.684 -3.666 104.228 1.00 37.22 185 SER A O 1
ATOM 1455 N N . ASP A 1 186 ? -85.701 -3.673 106.482 1.00 35.16 186 ASP A N 1
ATOM 1456 C CA . ASP A 1 186 ? -87.136 -3.560 106.760 1.00 35.16 186 ASP A CA 1
ATOM 1457 C C . ASP A 1 186 ? -87.381 -3.724 108.267 1.00 35.16 186 ASP A C 1
ATOM 1459 O O . ASP A 1 186 ? -87.591 -4.813 108.798 1.00 35.16 186 ASP A O 1
ATOM 1463 N N . THR A 1 187 ? -87.361 -2.592 108.969 1.00 35.62 187 THR A N 1
ATOM 1464 C CA . THR A 1 187 ? -88.258 -2.375 110.107 1.00 35.62 187 THR A CA 1
ATOM 1465 C C . THR A 1 187 ? -89.097 -1.153 109.786 1.00 35.62 187 THR A C 1
ATOM 1467 O O . THR A 1 187 ? -88.661 -0.011 109.922 1.00 35.62 187 THR A O 1
ATOM 1470 N N . ASP A 1 188 ? -90.286 -1.472 109.299 1.00 36.81 188 ASP A N 1
ATOM 1471 C CA . ASP A 1 188 ? -91.491 -0.667 109.224 1.00 36.81 188 ASP A CA 1
ATOM 1472 C C . ASP A 1 188 ? -91.829 -0.031 110.589 1.00 36.81 188 ASP A C 1
ATOM 1474 O O . ASP A 1 188 ? -91.636 -0.662 111.631 1.00 36.81 188 ASP A O 1
ATOM 1478 N N . VAL A 1 189 ? -92.317 1.214 110.578 1.00 38.62 189 VAL A N 1
ATOM 1479 C CA . VAL A 1 189 ? -93.587 1.633 111.207 1.00 38.62 189 VAL A CA 1
ATOM 1480 C C . VAL A 1 189 ? -93.742 3.156 111.095 1.00 38.62 189 VAL A C 1
ATOM 1482 O O . VAL A 1 189 ? -93.035 3.961 111.700 1.00 38.62 189 VAL A O 1
ATOM 1485 N N . SER A 1 190 ? -94.755 3.507 110.309 1.00 39.88 190 SER A N 1
ATOM 1486 C CA . SER A 1 190 ? -95.473 4.779 110.230 1.00 39.88 190 SER A CA 1
ATOM 1487 C C . SER A 1 190 ? -95.694 5.471 111.585 1.00 39.88 190 SER A C 1
ATOM 1489 O O . SER A 1 190 ? -96.300 4.886 112.482 1.00 39.88 190 SER A O 1
ATOM 1491 N N . LEU A 1 191 ? -95.400 6.773 111.647 1.00 35.50 191 LEU A N 1
ATOM 1492 C CA . LEU A 1 191 ? -96.114 7.737 112.489 1.00 35.50 191 LEU A CA 1
ATOM 1493 C C . LEU A 1 191 ? -96.276 9.048 111.711 1.00 35.50 191 LEU A C 1
ATOM 1495 O O . LEU A 1 191 ? -95.359 9.858 111.588 1.00 35.50 191 LEU A O 1
ATOM 1499 N N . ALA A 1 192 ? -97.476 9.235 111.167 1.00 41.78 192 ALA A N 1
ATOM 1500 C CA . ALA A 1 192 ? -98.008 10.556 110.889 1.00 41.78 192 ALA A CA 1
ATOM 1501 C C . ALA A 1 192 ? -98.120 11.330 112.210 1.00 41.78 192 ALA A C 1
ATOM 1503 O O . ALA A 1 192 ? -98.646 10.773 113.166 1.00 41.78 192 ALA A O 1
ATOM 1504 N N . THR A 1 193 ? -97.674 12.587 112.240 1.00 40.19 193 THR A N 1
ATOM 1505 C CA . THR A 1 193 ? -98.500 13.748 112.618 1.00 40.19 193 THR A CA 1
ATOM 1506 C C . THR A 1 193 ? -97.673 15.030 112.670 1.00 40.19 193 THR A C 1
ATOM 1508 O O . THR A 1 193 ? -96.654 15.109 113.344 1.00 40.19 193 THR A O 1
ATOM 1511 N N . ASP A 1 194 ? -98.266 16.025 112.029 1.00 35.38 194 ASP A N 1
ATOM 1512 C CA . ASP A 1 194 ? -98.321 17.435 112.382 1.00 35.38 194 ASP A CA 1
ATOM 1513 C C . ASP A 1 194 ? -97.208 18.421 112.031 1.00 35.38 194 ASP A C 1
ATOM 1515 O O . ASP A 1 194 ? -96.008 18.240 112.215 1.00 35.38 194 ASP A O 1
ATOM 1519 N N . ALA A 1 195 ? -97.736 19.521 111.508 1.00 42.50 195 ALA A N 1
ATOM 1520 C CA . ALA A 1 195 ? -97.095 20.763 111.173 1.00 42.50 195 ALA A CA 1
ATOM 1521 C C . ALA A 1 195 ? -96.737 21.578 112.427 1.00 42.50 195 ALA A C 1
ATOM 1523 O O . ALA A 1 195 ? -97.090 21.229 113.550 1.00 42.50 195 ALA A O 1
ATOM 1524 N N . THR A 1 196 ? -96.165 22.757 112.150 1.00 40.41 196 THR A N 1
ATOM 1525 C CA . THR A 1 196 ? -95.821 23.886 113.039 1.00 40.41 196 THR A CA 1
ATOM 1526 C C . THR A 1 196 ? -94.403 23.823 113.616 1.00 40.41 196 THR A C 1
ATOM 1528 O O . THR A 1 196 ? -93.946 22.781 114.047 1.00 40.41 196 THR A O 1
ATOM 1531 N N . ALA A 1 197 ? -93.613 24.892 113.673 1.00 40.22 197 ALA A N 1
ATOM 1532 C CA . ALA A 1 197 ? -93.639 26.195 113.024 1.00 40.22 197 ALA A CA 1
ATOM 1533 C C . ALA A 1 197 ? -92.256 26.844 113.234 1.00 40.22 197 ALA A C 1
ATOM 1535 O O . ALA A 1 197 ? -91.671 26.690 114.297 1.00 40.22 197 ALA A O 1
ATOM 1536 N N . SER A 1 198 ? -91.853 27.659 112.258 1.00 42.59 198 SER A N 1
ATOM 1537 C CA . SER A 1 198 ? -91.117 28.920 112.424 1.00 42.59 198 SER A CA 1
ATOM 1538 C C . SER A 1 198 ? -89.659 28.937 112.925 1.00 42.59 198 SER A C 1
ATOM 1540 O O . SER A 1 198 ? -89.350 28.523 114.036 1.00 42.59 198 SER A O 1
ATOM 1542 N N . VAL A 1 199 ? -88.891 29.716 112.145 1.00 42.31 199 VAL A N 1
ATOM 1543 C CA . VAL A 1 199 ? -87.600 30.398 112.392 1.00 42.31 199 VAL A CA 1
ATOM 1544 C C . VAL A 1 199 ? -86.341 29.608 112.057 1.00 42.31 199 VAL A C 1
ATOM 1546 O O . VAL A 1 199 ? -86.004 28.648 112.776 1.00 42.31 199 VAL A O 1
#

Organism: NCBI:txid461836

InterPro domains:
  IPR008501 THO complex subunit 7/Mft1 [PF05615] (8-133)

Radius of gyration: 73.59 Å; chains: 1; bounding box: 150×41×191 Å

pLDDT: mean 84.25, std 18.17, range [35.16, 98.19]

Sequence (199 aa):
MDEDVVRARLELGEKPQLTNIVKRYFLLAKSLKAEPVDADEVERTASALLRDLETYALDMGRSRALHGRAAAQHELYEKALEGIRAAELAVADDVATLQDRLAAERVKRRNNEEYDMLASKISEFPKRSDSLAALDNVRSRLDALDAAEHALAAKKSRRTKQFSLLLFAINELQRELAAEPDANSDTDVSLATDATASV

Secondary structure (DSSP, 8-state):
--HHHHHHHHHTT--THHHHHHHHHHHHHHHTT-SS--HHHHHHHHHHHHHHHHHHHHHHHHHHHHHHHHHHHHHHHHHHHHHHHHHHHHHHHHHHHHHHHHHHHHHHHHHHHHHHHHHHHHHTSPPHHHHHHHHHHHHHHHHHHHHHHHHHHHHHHHHHHHHHHHHHHHHHHHHHHTTS-------------------

Foldseek 3Di:
DDPVVVVVVVVLVDDCLVVVLVVLVVVLVVLVVDVPRDPVSNVVSVVVSVVSVVVVVVSVVVVVVVVVVVVVVVVVVVVVVVVVVVVVVVVVVVVVVVVVVVVVVVVVVVVVVVVVVVVVVVVVDDDPVVVVVVVVVVVVVVVVVVVVVVVVVVVVVVVVVVVVVVVVVVVVVVVVVVPPDPPDDDDDDDDDDDDDDDD